Protein AF-A0A090AL06-F1 (afdb_monomer)

Radius of gyration: 33.46 Å; Cα contacts (8 Å, |Δi|>4): 127; chains: 1; bounding box: 52×58×116 Å

Secondary structure (DSSP, 8-state):
---------EEEHHHHHH-HHHHHHTSTTSEEEEEETTEEEEEEE-HHHHHHHHHHHHHHHHHHTTTTTTTSSS---------------SEEE--TT----TTHHHHHHHTT---SSPPPHHHHHHHHHHHHHT--EEEHHHHHHHHHHHHHHHHHHHHHHHHHHHTS---------PPTT----

Mean predicted aligned error: 18.33 Å

InterPro domains:
  IPR040480 DnaT, DNA-binding domain [PF17948] (92-155)

Structure (mmCIF, N/CA/C/O backbone):
data_AF-A0A090AL06-F1
#
_entry.id   AF-A0A090AL06-F1
#
loop_
_atom_site.group_PDB
_atom_site.id
_atom_site.type_symbol
_atom_site.label_atom_id
_atom_site.label_alt_id
_atom_site.label_comp_id
_atom_site.label_asym_id
_atom_site.label_entity_id
_atom_site.label_seq_id
_atom_site.pdbx_PDB_ins_code
_atom_site.Cartn_x
_atom_site.Cartn_y
_atom_site.Cartn_z
_atom_site.occupancy
_atom_site.B_iso_or_equiv
_atom_site.auth_seq_id
_atom_site.auth_comp_id
_atom_site.auth_asym_id
_atom_site.auth_atom_id
_atom_site.pdbx_PDB_model_num
ATOM 1 N N . MET A 1 1 ? 2.530 -2.493 -15.992 1.00 48.62 1 MET A N 1
ATOM 2 C CA . MET A 1 1 ? 2.507 -3.339 -17.199 1.00 48.62 1 MET A CA 1
ATOM 3 C C . MET A 1 1 ? 3.750 -3.000 -17.990 1.00 48.62 1 MET A C 1
ATOM 5 O O . MET A 1 1 ? 4.009 -1.818 -18.156 1.00 48.62 1 MET A O 1
ATOM 9 N N . SER A 1 2 ? 4.541 -3.995 -18.384 1.00 51.84 2 SER A N 1
ATOM 10 C CA . SER A 1 2 ? 5.700 -3.790 -19.254 1.00 51.84 2 SER A CA 1
ATOM 11 C C . SER A 1 2 ? 5.233 -3.567 -20.694 1.00 51.84 2 SER A C 1
ATOM 13 O O . SER A 1 2 ? 4.365 -4.290 -21.188 1.00 51.84 2 SER A O 1
ATOM 15 N N . LEU A 1 3 ? 5.786 -2.554 -21.363 1.00 57.75 3 LEU A N 1
ATOM 16 C CA . LEU A 1 3 ? 5.557 -2.313 -22.787 1.00 57.75 3 LEU A CA 1
ATOM 17 C C . LEU A 1 3 ? 6.308 -3.384 -23.586 1.00 57.75 3 LEU A C 1
ATOM 19 O O . LEU A 1 3 ? 7.533 -3.462 -23.535 1.00 57.75 3 LEU A O 1
ATOM 23 N N . LYS A 1 4 ? 5.576 -4.231 -24.316 1.00 67.38 4 LYS A N 1
ATOM 24 C CA . LYS A 1 4 ? 6.182 -5.176 -25.261 1.00 67.38 4 LYS A CA 1
ATOM 25 C C . LYS A 1 4 ? 6.460 -4.444 -26.569 1.00 67.38 4 LYS A C 1
ATOM 27 O O . LYS A 1 4 ? 5.531 -3.994 -27.235 1.00 67.38 4 LYS A O 1
ATOM 32 N N . ILE A 1 5 ? 7.733 -4.321 -26.930 1.00 64.31 5 ILE A N 1
ATOM 33 C CA . ILE A 1 5 ? 8.153 -3.707 -28.191 1.00 64.31 5 ILE A CA 1
ATOM 34 C C . ILE A 1 5 ? 8.109 -4.795 -29.268 1.00 64.31 5 ILE A C 1
ATOM 36 O O . ILE A 1 5 ? 8.912 -5.723 -29.252 1.00 64.31 5 ILE A O 1
ATOM 40 N N . LEU A 1 6 ? 7.144 -4.699 -30.183 1.00 67.44 6 LEU A N 1
ATOM 41 C CA . LEU A 1 6 ? 7.071 -5.561 -31.362 1.00 67.44 6 LEU A CA 1
ATOM 42 C C . LEU A 1 6 ? 7.872 -4.916 -32.495 1.00 67.44 6 LEU A C 1
ATOM 44 O O . LEU A 1 6 ? 7.678 -3.738 -32.802 1.00 67.44 6 LEU A O 1
ATOM 48 N N . THR A 1 7 ? 8.769 -5.685 -33.105 1.00 69.25 7 THR A N 1
ATOM 49 C CA . THR A 1 7 ? 9.606 -5.245 -34.228 1.00 69.25 7 THR A CA 1
ATOM 50 C C . THR A 1 7 ? 9.267 -6.092 -35.447 1.00 69.25 7 THR A C 1
ATOM 52 O O . THR A 1 7 ? 9.222 -7.315 -35.351 1.00 69.25 7 THR A O 1
ATOM 55 N N . SER A 1 8 ? 8.951 -5.449 -36.573 1.00 74.00 8 SER A N 1
ATOM 56 C CA . SER A 1 8 ? 8.659 -6.126 -37.849 1.00 74.00 8 SER A CA 1
ATOM 57 C C . SER A 1 8 ? 9.917 -6.347 -38.692 1.00 74.00 8 SER A C 1
ATOM 59 O O . SER A 1 8 ? 9.932 -7.182 -39.590 1.00 74.00 8 SER A O 1
ATOM 61 N N . THR A 1 9 ? 10.980 -5.606 -38.391 1.00 81.31 9 THR A N 1
ATOM 62 C CA . THR A 1 9 ? 12.242 -5.551 -39.127 1.00 81.31 9 THR A CA 1
ATOM 63 C C . THR A 1 9 ? 13.287 -6.455 -38.483 1.00 81.31 9 THR A C 1
ATOM 65 O O . THR A 1 9 ? 13.732 -6.243 -37.352 1.00 81.31 9 THR A O 1
ATOM 68 N N . ILE A 1 10 ? 13.671 -7.482 -39.235 1.00 86.00 10 ILE A N 1
ATOM 69 C CA . ILE A 1 10 ? 14.522 -8.596 -38.814 1.00 86.00 10 ILE A CA 1
ATOM 70 C C . ILE A 1 10 ? 15.766 -8.593 -39.698 1.00 86.00 10 ILE A C 1
ATOM 72 O O . ILE A 1 10 ? 15.659 -8.548 -40.925 1.00 86.00 10 ILE A O 1
ATOM 76 N N . ILE A 1 11 ? 16.948 -8.683 -39.092 1.00 86.81 11 ILE A N 1
ATOM 77 C CA . ILE A 1 11 ? 18.206 -8.796 -39.827 1.00 86.81 11 ILE A CA 1
ATOM 78 C C . ILE A 1 11 ? 19.1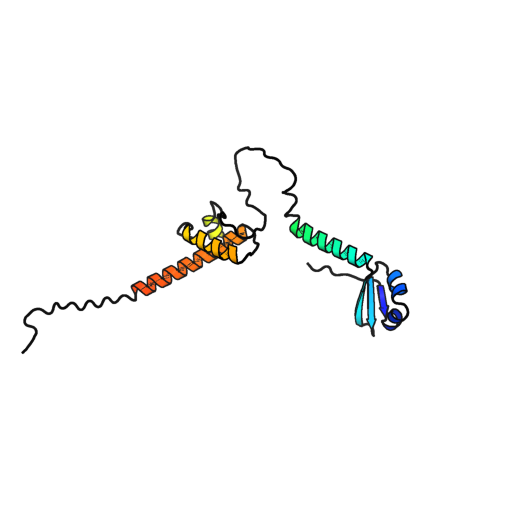55 -9.813 -39.206 1.00 86.81 11 ILE A C 1
ATOM 80 O O . ILE A 1 11 ? 19.174 -10.022 -37.998 1.00 86.81 11 ILE A O 1
ATOM 84 N N . GLY A 1 12 ? 19.986 -10.436 -40.040 1.00 88.69 12 GLY A N 1
ATOM 85 C CA . GLY A 1 12 ? 21.058 -11.308 -39.570 1.00 88.69 12 GLY A CA 1
ATOM 86 C C . GLY A 1 12 ? 22.255 -10.522 -39.021 1.00 88.69 12 GLY A C 1
ATOM 87 O O . GLY A 1 12 ? 22.662 -9.517 -39.609 1.00 88.69 12 GLY A O 1
ATOM 88 N N . ILE A 1 13 ? 22.894 -11.030 -37.967 1.00 89.56 13 ILE A N 1
ATOM 89 C CA . ILE A 1 13 ? 24.062 -10.430 -37.300 1.00 89.56 13 ILE A CA 1
ATOM 90 C C . ILE A 1 13 ? 25.203 -10.115 -38.276 1.00 89.56 13 ILE A C 1
ATOM 92 O O . ILE A 1 13 ? 25.779 -9.032 -38.242 1.00 89.56 13 ILE A O 1
ATOM 96 N N . LYS A 1 14 ? 25.472 -11.015 -39.232 1.00 87.88 14 LYS A N 1
ATOM 97 C CA . LYS A 1 14 ? 26.524 -10.829 -40.246 1.00 87.88 14 LYS A CA 1
ATOM 98 C C . LYS A 1 14 ? 26.238 -9.664 -41.193 1.00 87.88 14 LYS A C 1
ATOM 100 O O . LYS A 1 14 ? 27.171 -9.056 -41.708 1.00 87.88 14 LYS A O 1
ATOM 105 N N . LYS A 1 15 ? 24.960 -9.383 -41.458 1.00 85.88 15 LYS A N 1
ATOM 106 C CA . LYS A 1 15 ? 24.533 -8.269 -42.311 1.00 85.88 15 LYS A CA 1
ATOM 107 C C . LYS A 1 15 ? 24.554 -6.960 -41.519 1.00 85.88 15 LYS A C 1
ATOM 109 O O . LYS A 1 15 ? 25.059 -5.966 -42.024 1.00 85.88 15 LYS A O 1
ATOM 114 N N . PHE A 1 16 ? 24.131 -7.002 -40.255 1.00 88.06 16 PHE A N 1
ATOM 115 C CA . PHE A 1 16 ? 24.168 -5.855 -39.349 1.00 88.06 16 PHE A CA 1
ATOM 116 C C . PHE A 1 16 ? 25.590 -5.324 -39.108 1.00 88.06 16 PHE A C 1
ATOM 118 O O . PHE A 1 16 ? 25.816 -4.125 -39.225 1.00 88.06 16 PHE A O 1
ATOM 125 N N . ILE A 1 17 ? 26.567 -6.203 -38.851 1.00 88.00 17 ILE A N 1
ATOM 126 C CA . ILE A 1 17 ? 27.965 -5.803 -38.588 1.00 88.00 17 ILE A CA 1
ATOM 127 C C . ILE A 1 17 ? 28.583 -5.038 -39.767 1.00 88.00 17 ILE A C 1
ATOM 129 O O . ILE A 1 17 ? 29.426 -4.171 -39.556 1.00 88.00 17 ILE A O 1
ATOM 133 N N . LYS A 1 18 ? 28.170 -5.335 -41.005 1.00 90.62 18 LYS A N 1
ATOM 134 C CA . LYS A 1 18 ? 28.733 -4.685 -42.195 1.00 90.62 18 LYS A CA 1
ATOM 135 C C . LYS A 1 18 ? 28.377 -3.205 -42.266 1.00 90.62 18 LYS A C 1
ATOM 137 O O . LYS A 1 18 ? 29.255 -2.406 -42.550 1.00 90.62 18 LYS A O 1
ATOM 142 N N . ASN A 1 19 ? 27.112 -2.857 -42.024 1.00 88.81 19 ASN A N 1
ATOM 143 C CA . ASN A 1 19 ? 26.601 -1.492 -42.169 1.00 88.81 19 ASN A CA 1
ATOM 144 C C . ASN A 1 19 ? 25.529 -1.185 -41.102 1.00 88.81 19 ASN A C 1
ATOM 146 O O . ASN A 1 19 ? 24.351 -1.048 -41.437 1.00 88.81 19 ASN A O 1
ATOM 150 N N . PRO A 1 20 ? 25.902 -1.054 -39.818 1.00 85.12 20 PRO A N 1
ATOM 151 C CA . PRO A 1 20 ? 24.931 -0.977 -38.723 1.00 85.12 20 PRO A CA 1
ATOM 152 C C . PRO A 1 20 ? 24.055 0.280 -38.785 1.00 85.12 20 PRO A C 1
ATOM 154 O O . PRO A 1 20 ? 22.866 0.224 -38.489 1.00 85.12 20 PRO A O 1
ATOM 157 N N . ILE A 1 21 ? 24.629 1.408 -39.209 1.00 84.44 21 ILE A N 1
ATOM 158 C CA . ILE A 1 21 ? 23.937 2.703 -39.279 1.00 84.44 21 ILE A CA 1
ATOM 159 C C . ILE A 1 21 ? 22.892 2.695 -40.401 1.00 84.44 21 ILE A C 1
ATOM 161 O O . ILE A 1 21 ? 21.748 3.089 -40.189 1.00 84.44 21 ILE A O 1
ATOM 165 N N . ILE A 1 22 ? 23.264 2.195 -41.584 1.00 84.88 22 ILE A N 1
ATOM 166 C CA . ILE A 1 22 ? 22.388 2.172 -42.766 1.00 84.88 22 ILE A CA 1
ATOM 167 C C . ILE A 1 22 ? 21.173 1.277 -42.510 1.00 84.88 22 ILE A C 1
ATOM 169 O O . ILE A 1 22 ? 20.041 1.697 -42.733 1.00 84.88 22 ILE A O 1
ATOM 173 N N . GLU A 1 23 ? 21.401 0.072 -41.986 1.00 83.62 23 GLU A N 1
ATOM 174 C CA . GLU A 1 23 ? 20.328 -0.882 -41.679 1.00 83.62 23 GLU A CA 1
ATOM 175 C C . GLU A 1 23 ? 19.395 -0.356 -40.578 1.00 83.62 23 GLU A C 1
ATOM 177 O O . GLU A 1 23 ? 18.191 -0.608 -40.598 1.00 83.62 23 GLU A O 1
ATOM 182 N N . LEU A 1 24 ? 19.926 0.428 -39.635 1.00 83.44 24 LEU A N 1
ATOM 183 C CA . LEU A 1 24 ? 19.117 1.061 -38.600 1.00 83.44 24 LEU A CA 1
ATOM 184 C C . LEU A 1 24 ? 18.205 2.160 -39.173 1.00 83.44 24 LEU A C 1
ATOM 186 O O . LEU A 1 24 ? 17.028 2.215 -38.809 1.00 83.44 24 LEU A O 1
ATOM 190 N N . HIS A 1 25 ? 18.706 2.991 -40.094 1.00 80.94 25 HIS A N 1
ATOM 191 C CA . HIS A 1 25 ? 17.913 4.032 -40.765 1.00 80.94 25 HIS A CA 1
ATOM 192 C C . HIS A 1 25 ? 16.874 3.477 -41.748 1.00 80.94 25 HIS A C 1
ATOM 194 O O . HIS A 1 25 ? 15.845 4.111 -41.956 1.00 80.94 25 HIS A O 1
ATOM 200 N N . GLN A 1 26 ? 17.108 2.296 -42.325 1.00 81.00 26 GLN A N 1
ATOM 201 C CA . GLN A 1 26 ? 16.153 1.620 -43.213 1.00 81.00 26 GLN A CA 1
ATOM 202 C C . GLN A 1 26 ? 15.013 0.913 -42.464 1.00 81.00 26 GLN A C 1
ATOM 204 O O . GLN A 1 26 ? 14.092 0.395 -43.091 1.00 81.00 26 GLN A O 1
ATOM 209 N N . SER A 1 27 ? 15.063 0.859 -41.131 1.00 79.62 27 SER A N 1
ATOM 210 C CA . SER A 1 27 ? 14.045 0.171 -40.341 1.00 79.62 27 SER A CA 1
ATOM 211 C C . SER A 1 27 ? 12.756 0.992 -40.198 1.00 79.62 27 SER A C 1
ATOM 213 O O . SER A 1 27 ? 12.791 2.164 -39.829 1.00 79.62 27 SER A O 1
ATOM 215 N N . ASP A 1 28 ? 11.601 0.342 -40.390 1.00 68.06 28 ASP A N 1
ATOM 216 C CA . ASP A 1 28 ? 10.270 0.977 -40.464 1.00 68.06 28 ASP A CA 1
ATOM 217 C C . ASP A 1 2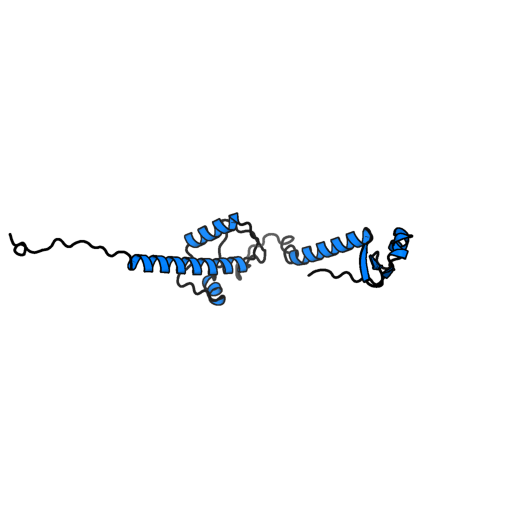8 ? 9.861 1.814 -39.240 1.00 68.06 28 ASP A C 1
ATOM 219 O O . ASP A 1 28 ? 8.904 2.585 -39.306 1.00 68.06 28 ASP A O 1
ATOM 223 N N . LYS A 1 29 ? 10.533 1.659 -38.092 1.00 72.94 29 LYS A N 1
ATOM 224 C CA . LYS A 1 29 ? 10.213 2.376 -36.841 1.00 72.94 29 LYS A CA 1
ATOM 225 C C . LYS A 1 29 ? 11.445 2.681 -35.987 1.00 72.94 29 LYS A C 1
ATOM 227 O O . LYS A 1 29 ? 11.328 2.772 -34.763 1.00 72.94 29 LYS A O 1
ATOM 232 N N . GLY A 1 30 ? 12.632 2.758 -36.594 1.00 79.56 30 GLY A N 1
ATOM 233 C CA . GLY A 1 30 ? 13.882 2.952 -35.850 1.00 79.56 30 GLY A CA 1
ATOM 234 C C . GLY A 1 30 ? 14.141 1.838 -34.832 1.00 79.56 30 GLY A C 1
ATOM 235 O O . GLY A 1 30 ? 14.665 2.087 -33.750 1.00 79.56 30 GLY A O 1
ATOM 236 N N . THR A 1 31 ? 13.671 0.622 -35.119 1.00 84.56 31 THR A N 1
ATOM 237 C CA . THR A 1 31 ? 13.899 -0.563 -34.289 1.00 84.56 31 THR A CA 1
ATOM 238 C C . THR A 1 31 ? 14.241 -1.735 -35.185 1.00 84.56 31 THR A C 1
ATOM 240 O O . THR A 1 31 ? 13.621 -1.909 -36.230 1.00 84.56 31 THR A O 1
ATOM 243 N N . LEU A 1 32 ? 15.201 -2.555 -34.783 1.00 87.38 32 LEU A N 1
ATOM 244 C CA . LEU A 1 32 ? 15.697 -3.647 -35.600 1.00 87.38 32 LEU A CA 1
ATOM 245 C C . LEU A 1 32 ? 16.086 -4.829 -34.710 1.00 87.38 32 LEU A C 1
ATOM 247 O O . LEU A 1 32 ? 16.847 -4.682 -33.753 1.00 87.38 32 LEU A O 1
ATOM 251 N N . ALA A 1 33 ? 15.522 -5.998 -35.004 1.00 87.56 33 ALA A N 1
ATOM 252 C CA . ALA A 1 33 ? 15.878 -7.243 -34.341 1.00 87.56 33 ALA A CA 1
ATOM 253 C C . ALA A 1 33 ? 17.068 -7.872 -35.066 1.00 87.56 33 ALA A C 1
ATOM 255 O O . ALA A 1 33 ? 16.993 -8.146 -36.265 1.00 87.56 33 ALA A O 1
ATOM 256 N N . VAL A 1 34 ? 18.160 -8.106 -34.342 1.00 88.75 34 VAL A N 1
ATOM 257 C CA . VAL A 1 34 ? 19.355 -8.768 -34.868 1.00 88.75 34 VAL A CA 1
ATOM 258 C C . VAL A 1 34 ? 19.337 -10.230 -34.448 1.00 88.75 34 VAL A C 1
ATOM 260 O O . VAL A 1 34 ? 19.304 -10.543 -33.256 1.00 88.75 34 VAL A O 1
ATOM 263 N N . LEU A 1 35 ? 19.375 -11.124 -35.431 1.00 89.69 35 LEU A N 1
ATOM 264 C CA . LEU A 1 35 ? 19.340 -12.565 -35.234 1.00 89.69 35 LEU A CA 1
ATOM 265 C C . LEU A 1 35 ? 20.669 -13.196 -35.635 1.00 89.69 35 LEU A C 1
ATOM 267 O O . LEU A 1 35 ? 21.261 -12.836 -36.651 1.00 89.69 35 LEU A O 1
ATOM 271 N N . ASP A 1 36 ? 21.097 -14.205 -34.891 1.00 90.75 36 ASP A N 1
ATOM 272 C CA . ASP A 1 36 ? 22.137 -15.133 -35.319 1.00 90.75 36 ASP A CA 1
ATOM 273 C C . ASP A 1 36 ? 21.536 -16.530 -35.416 1.00 90.75 36 ASP A C 1
ATOM 275 O O . ASP A 1 36 ? 20.853 -16.980 -34.502 1.00 90.75 36 ASP A O 1
ATOM 279 N N . LYS A 1 37 ? 21.729 -17.206 -36.552 1.00 87.19 37 LYS A N 1
ATOM 280 C CA . LYS A 1 37 ? 21.153 -18.540 -36.817 1.00 87.19 37 LYS A CA 1
ATOM 281 C C . LYS A 1 37 ? 19.647 -18.640 -36.501 1.00 87.19 37 LYS A C 1
ATOM 283 O O . LYS A 1 37 ? 19.193 -19.627 -35.935 1.00 87.19 37 LYS A O 1
ATOM 288 N N . ASN A 1 38 ? 18.879 -17.614 -36.879 1.00 81.69 38 ASN A N 1
ATOM 289 C CA . ASN A 1 38 ? 17.434 -17.511 -36.626 1.00 81.69 38 ASN A CA 1
ATOM 290 C C . ASN A 1 38 ? 17.034 -17.408 -35.135 1.00 81.69 38 ASN A C 1
ATOM 292 O O . ASN A 1 38 ? 15.871 -17.597 -34.789 1.00 81.69 38 ASN A O 1
ATOM 296 N N . ILE A 1 39 ? 17.985 -17.077 -34.257 1.00 85.25 39 ILE A N 1
ATOM 297 C CA . ILE A 1 39 ? 17.773 -16.825 -32.828 1.00 85.25 39 ILE A CA 1
ATOM 298 C C . ILE A 1 39 ? 17.964 -15.322 -32.577 1.00 85.25 39 ILE A C 1
ATOM 300 O O . ILE A 1 39 ? 18.982 -14.776 -33.008 1.00 85.25 39 ILE A O 1
ATOM 304 N N . PRO A 1 40 ? 17.030 -14.624 -31.905 1.00 86.31 40 PRO A N 1
ATOM 305 C CA . PRO A 1 40 ? 17.189 -13.206 -31.590 1.00 86.31 40 PRO A CA 1
ATOM 306 C C . PRO A 1 40 ? 18.312 -13.003 -30.567 1.00 86.31 40 PRO A C 1
ATOM 308 O O . PRO A 1 40 ? 18.266 -13.552 -29.469 1.00 86.31 40 PRO A O 1
ATOM 311 N N . VAL A 1 41 ? 19.313 -12.201 -30.932 1.00 88.50 41 VAL A N 1
ATOM 312 C CA . VAL A 1 41 ? 20.485 -11.901 -30.095 1.00 88.50 41 VAL A CA 1
ATOM 313 C C . VAL A 1 41 ? 20.324 -10.553 -29.403 1.00 88.50 41 VAL A C 1
ATOM 315 O O . VAL A 1 41 ? 20.596 -10.430 -28.213 1.00 88.50 41 VAL A O 1
ATOM 318 N N . MET A 1 42 ? 19.873 -9.531 -30.134 1.00 87.69 42 MET A N 1
ATOM 319 C CA . MET A 1 42 ? 19.692 -8.187 -29.586 1.00 87.69 42 MET A CA 1
ATOM 320 C C . MET A 1 42 ? 18.660 -7.373 -30.365 1.00 87.69 42 MET A C 1
ATOM 322 O O . MET A 1 42 ? 18.355 -7.664 -31.523 1.00 87.69 42 MET A O 1
ATOM 326 N N . TYR A 1 43 ? 18.171 -6.311 -29.729 1.00 88.50 43 TYR A N 1
ATOM 327 C CA . TYR A 1 43 ? 17.324 -5.298 -30.349 1.00 88.50 43 TYR A CA 1
ATOM 328 C C . TYR A 1 43 ? 18.085 -3.980 -30.408 1.00 88.50 43 TYR A C 1
ATOM 330 O O . TYR A 1 43 ? 18.626 -3.520 -29.404 1.00 88.50 43 TYR A O 1
ATOM 338 N N . VAL A 1 44 ? 18.122 -3.382 -31.590 1.00 88.75 44 VAL A N 1
ATOM 339 C CA . VAL A 1 44 ? 18.777 -2.102 -31.851 1.00 88.75 44 VAL A CA 1
ATOM 340 C C . VAL A 1 44 ? 17.696 -1.049 -32.037 1.00 88.75 44 VAL A C 1
ATOM 342 O O . VAL A 1 44 ? 16.673 -1.308 -32.670 1.00 88.75 44 VAL A O 1
ATOM 345 N N . LEU A 1 45 ? 17.910 0.128 -31.457 1.00 90.06 45 LEU A N 1
ATOM 346 C CA . LEU A 1 45 ? 16.966 1.241 -31.436 1.00 90.06 45 LEU A CA 1
ATOM 347 C C . LEU A 1 45 ? 17.674 2.522 -31.878 1.00 90.06 45 LEU A C 1
ATOM 349 O O . LEU A 1 45 ? 18.845 2.724 -31.558 1.00 90.06 45 LEU A O 1
ATOM 353 N N . THR A 1 46 ? 16.963 3.404 -32.577 1.00 89.62 46 THR A N 1
ATOM 354 C CA . THR A 1 46 ? 17.424 4.776 -32.818 1.00 89.62 46 THR A CA 1
ATOM 355 C C . THR A 1 46 ? 17.208 5.652 -31.586 1.00 89.62 46 THR A C 1
ATOM 357 O O . THR A 1 46 ? 16.346 5.377 -30.746 1.00 89.62 46 THR A O 1
ATOM 360 N N . GLN A 1 47 ? 17.957 6.755 -31.505 1.00 88.81 47 GLN A N 1
ATOM 361 C CA . GLN A 1 47 ? 17.818 7.737 -30.427 1.00 88.81 47 GLN A CA 1
ATOM 362 C C . GLN A 1 47 ? 16.396 8.319 -30.353 1.00 88.81 47 GLN A C 1
ATOM 364 O O . GLN A 1 47 ? 15.822 8.410 -29.271 1.00 88.81 47 GLN A O 1
ATOM 369 N N . GLU A 1 48 ? 15.808 8.661 -31.502 1.00 88.50 48 GLU A N 1
ATOM 370 C CA . GLU A 1 48 ? 14.438 9.188 -31.599 1.00 88.50 48 GLU A CA 1
ATOM 371 C C . GLU A 1 48 ? 13.389 8.171 -31.142 1.00 88.50 48 GLU A C 1
ATOM 373 O O . GLU A 1 48 ? 12.390 8.506 -30.502 1.00 88.50 48 GLU A O 1
ATOM 378 N N . ARG A 1 49 ? 13.613 6.890 -31.446 1.00 86.94 49 ARG A N 1
ATOM 379 C CA . ARG A 1 49 ? 12.698 5.833 -31.031 1.00 86.94 49 ARG A CA 1
ATOM 380 C C . ARG A 1 49 ? 12.767 5.603 -29.529 1.00 86.94 49 ARG A C 1
ATOM 382 O O . ARG A 1 49 ? 11.731 5.405 -28.896 1.00 86.94 49 ARG A O 1
ATOM 389 N N . LEU A 1 50 ? 13.971 5.641 -28.965 1.00 88.88 50 LEU A N 1
ATOM 390 C CA . LEU A 1 50 ? 14.190 5.523 -27.531 1.00 88.88 50 LEU A CA 1
ATOM 391 C C . LEU A 1 50 ? 13.533 6.685 -26.780 1.00 88.88 50 LEU A C 1
ATOM 393 O O . LEU A 1 50 ? 12.777 6.432 -25.845 1.00 88.88 50 LEU A O 1
ATOM 397 N N . SER A 1 51 ? 13.738 7.936 -27.207 1.00 88.69 51 SER A N 1
ATOM 398 C CA . SER A 1 51 ? 13.115 9.095 -26.553 1.00 88.69 51 SER A CA 1
ATOM 399 C C . SER A 1 51 ? 11.589 8.996 -26.559 1.00 88.69 51 SER A C 1
ATOM 401 O O . SER A 1 51 ? 10.964 9.153 -25.511 1.00 88.69 51 SER A O 1
ATOM 403 N N . TYR A 1 52 ? 10.994 8.621 -27.691 1.00 88.75 52 TYR A N 1
ATOM 404 C CA . TYR A 1 52 ? 9.556 8.388 -27.806 1.00 88.75 52 TYR A CA 1
ATOM 405 C C . TYR A 1 52 ? 9.044 7.290 -26.857 1.00 88.75 52 TYR A C 1
ATOM 407 O O . TYR A 1 52 ? 8.001 7.449 -26.221 1.00 88.75 52 TYR A O 1
ATOM 415 N N . LEU A 1 53 ? 9.773 6.176 -26.724 1.00 87.00 53 LEU A N 1
ATOM 416 C CA . LEU A 1 53 ? 9.412 5.103 -25.792 1.00 87.00 53 LEU A CA 1
ATOM 417 C C . LEU A 1 53 ? 9.483 5.569 -24.334 1.00 87.00 53 LEU A C 1
ATOM 419 O O . LEU A 1 53 ? 8.562 5.276 -23.570 1.00 87.00 53 LEU A O 1
ATOM 423 N N . LEU A 1 54 ? 10.511 6.340 -23.963 1.00 88.31 54 LEU A N 1
ATOM 424 C CA . LEU A 1 54 ? 10.598 6.942 -22.631 1.00 88.31 54 LEU A CA 1
ATOM 425 C C . LEU A 1 54 ? 9.470 7.944 -22.384 1.00 88.31 54 LEU A C 1
ATOM 427 O O . LEU A 1 54 ? 8.959 8.018 -21.273 1.00 88.31 54 LEU A O 1
ATOM 431 N N . GLU A 1 55 ? 9.064 8.728 -23.380 1.00 88.44 55 GLU A N 1
ATOM 432 C CA . GLU A 1 55 ? 7.926 9.637 -23.242 1.00 88.44 55 GLU A CA 1
ATOM 433 C C . GLU A 1 55 ? 6.616 8.889 -23.018 1.00 88.44 55 GLU A C 1
ATOM 435 O O . GLU A 1 55 ? 5.816 9.314 -22.188 1.00 88.44 55 GLU A O 1
ATOM 440 N N . ILE A 1 56 ? 6.389 7.777 -23.720 1.00 85.25 56 ILE A N 1
ATOM 441 C CA . ILE A 1 56 ? 5.221 6.924 -23.477 1.00 85.25 56 ILE A CA 1
ATOM 442 C C . ILE A 1 56 ? 5.287 6.321 -22.083 1.00 85.25 56 ILE A C 1
ATOM 444 O O . ILE A 1 56 ? 4.286 6.342 -21.377 1.00 85.25 56 ILE A O 1
ATOM 448 N N . GLU A 1 57 ? 6.437 5.796 -21.666 1.00 83.25 57 GLU A N 1
ATOM 449 C CA . GLU A 1 57 ? 6.596 5.236 -20.327 1.00 83.25 57 GLU A CA 1
ATOM 450 C C . GLU A 1 57 ? 6.333 6.298 -19.260 1.00 83.25 57 GLU A C 1
ATOM 452 O O . GLU A 1 57 ? 5.549 6.065 -18.342 1.00 83.25 57 GLU A O 1
ATOM 457 N N . LYS A 1 58 ? 6.900 7.498 -19.427 1.00 82.44 58 LYS A N 1
ATOM 458 C CA . LYS A 1 58 ? 6.609 8.653 -18.579 1.00 82.44 58 LYS A CA 1
ATOM 459 C C . LYS A 1 58 ? 5.129 8.989 -18.607 1.00 82.44 58 LYS A C 1
ATOM 461 O O . LYS A 1 58 ? 4.574 9.184 -17.543 1.00 82.44 58 LYS A O 1
ATOM 466 N N . LYS A 1 59 ? 4.466 9.019 -19.765 1.00 79.88 59 LYS A N 1
ATOM 467 C CA . LYS A 1 59 ? 3.019 9.270 -19.869 1.00 79.88 59 LYS A CA 1
ATOM 468 C C . LYS A 1 59 ? 2.191 8.178 -19.208 1.00 79.88 59 LYS A C 1
ATOM 470 O O . LYS A 1 59 ? 1.224 8.519 -18.561 1.00 79.88 59 LYS A O 1
ATOM 475 N N . MET A 1 60 ? 2.564 6.904 -19.294 1.00 75.25 60 MET A N 1
ATOM 476 C CA . MET A 1 60 ? 1.865 5.804 -18.619 1.00 75.25 60 MET A CA 1
ATOM 477 C C . MET A 1 60 ? 2.095 5.816 -17.107 1.00 75.25 60 MET A C 1
ATOM 479 O O . MET A 1 60 ? 1.170 5.579 -16.331 1.00 75.25 60 MET A O 1
ATOM 483 N N . PHE A 1 61 ? 3.327 6.085 -16.677 1.00 69.88 61 PHE A N 1
ATOM 484 C CA . PHE A 1 61 ? 3.669 6.282 -15.274 1.00 69.88 61 PHE A CA 1
ATOM 485 C C . PHE A 1 61 ? 2.922 7.489 -14.721 1.00 69.88 61 PHE A C 1
ATOM 487 O O . PHE A 1 61 ? 2.285 7.386 -13.677 1.00 69.88 61 PHE A O 1
ATOM 494 N N . LEU A 1 62 ? 2.941 8.597 -15.463 1.00 65.62 62 LEU A N 1
ATOM 495 C CA . LEU A 1 62 ? 2.165 9.781 -15.169 1.00 65.62 62 LEU A CA 1
ATOM 496 C C . LEU A 1 62 ? 0.695 9.436 -15.170 1.00 65.62 62 LEU A C 1
ATOM 498 O O . LEU A 1 62 ? 0.153 9.610 -14.127 1.00 65.62 62 LEU A O 1
ATOM 502 N N . GLU A 1 63 ? 0.033 8.876 -16.174 1.00 62.03 63 GLU A N 1
ATOM 503 C CA . GLU A 1 63 ? -1.403 8.536 -16.140 1.00 62.03 63 GLU A CA 1
ATOM 504 C C . GLU A 1 63 ? -1.794 7.644 -14.959 1.00 62.03 63 GLU A C 1
ATOM 506 O O . GLU A 1 63 ? -2.775 7.931 -14.266 1.00 62.03 63 GLU A O 1
ATOM 511 N N . LYS A 1 64 ? -0.978 6.632 -14.645 1.00 58.50 64 LYS A N 1
ATOM 512 C CA . LYS A 1 64 ? -1.111 5.832 -13.418 1.00 58.50 64 LYS A CA 1
ATOM 513 C C . LYS A 1 64 ? -1.034 6.697 -12.149 1.00 58.50 64 LYS A C 1
ATOM 515 O O . LYS A 1 64 ? -1.675 6.377 -11.150 1.00 58.50 64 LYS A O 1
ATOM 520 N N . ASN A 1 65 ? -0.296 7.797 -12.218 1.00 50.50 65 ASN A N 1
ATOM 521 C CA . ASN A 1 65 ? -0.145 8.848 -11.216 1.00 50.50 65 ASN A CA 1
ATOM 522 C C . ASN A 1 65 ? -0.908 10.166 -11.547 1.00 50.50 65 ASN A C 1
ATOM 524 O O . ASN A 1 65 ? -0.732 11.133 -10.836 1.00 50.50 65 ASN A O 1
ATOM 528 N N . TYR A 1 66 ? -1.733 10.282 -12.595 1.00 41.00 66 TYR A N 1
ATOM 529 C CA . TYR A 1 66 ? -2.319 11.543 -13.118 1.00 41.00 66 TYR A CA 1
ATOM 530 C C . TYR A 1 66 ? -3.846 11.439 -13.115 1.00 41.00 66 TYR A C 1
ATOM 532 O O . TYR A 1 66 ? -4.541 12.451 -13.119 1.00 41.00 66 TYR A O 1
ATOM 540 N N . PHE A 1 67 ? -4.367 10.229 -12.876 1.00 44.03 67 PHE A N 1
ATOM 541 C CA . PHE A 1 67 ? -5.486 10.062 -11.945 1.00 44.03 67 PHE A CA 1
ATOM 542 C C . PHE A 1 67 ? -5.203 10.631 -10.532 1.00 44.03 67 PHE A C 1
ATOM 544 O O . PHE A 1 67 ? -6.142 10.741 -9.749 1.00 44.03 67 PHE A O 1
ATOM 551 N N . LEU A 1 68 ? -3.954 11.003 -10.203 1.00 46.34 68 LEU A N 1
ATOM 552 C CA . LEU A 1 68 ? -3.551 11.616 -8.927 1.00 46.34 68 LEU A CA 1
ATOM 553 C C . LEU A 1 68 ? -3.359 13.149 -8.986 1.00 46.34 68 LEU A C 1
ATOM 555 O O . LEU A 1 68 ? -3.238 13.741 -7.926 1.00 46.34 68 LEU A O 1
ATOM 559 N N . ASP A 1 69 ? -3.316 13.797 -10.162 1.00 40.88 69 ASP A N 1
ATOM 560 C CA . ASP A 1 69 ? -2.789 15.183 -10.259 1.00 40.88 69 ASP A CA 1
ATOM 561 C C . ASP A 1 69 ? -3.734 16.207 -10.932 1.00 40.88 69 ASP A C 1
ATOM 563 O O . ASP A 1 69 ? -3.608 17.420 -10.760 1.00 40.88 69 ASP A O 1
ATOM 567 N N . LYS A 1 70 ? -4.795 15.772 -11.629 1.00 40.62 70 LYS A N 1
ATOM 568 C CA . LYS A 1 70 ? -5.798 16.717 -12.175 1.00 40.62 70 LYS A CA 1
ATOM 569 C C . LYS A 1 70 ? -6.745 17.328 -11.127 1.00 40.62 70 LYS A C 1
ATOM 571 O O . LYS A 1 70 ? -7.575 18.159 -11.488 1.00 40.62 70 LYS A O 1
ATOM 576 N N . SER A 1 71 ? -6.620 16.973 -9.846 1.00 47.34 71 SER A N 1
ATOM 577 C CA . SER A 1 71 ? -7.346 17.610 -8.734 1.00 47.34 71 SER A CA 1
ATOM 578 C C . SER A 1 71 ? -6.571 18.725 -8.029 1.00 47.34 71 SER A C 1
ATOM 580 O O . SER A 1 71 ? -7.069 19.233 -7.030 1.00 47.34 71 SER A O 1
ATOM 582 N N . GLN A 1 72 ? -5.400 19.149 -8.521 1.00 46.03 72 GLN A N 1
ATOM 583 C CA . GLN A 1 72 ? -4.654 20.255 -7.894 1.00 46.03 72 GLN A CA 1
ATOM 584 C C . GLN A 1 72 ? -4.611 21.557 -8.704 1.00 46.03 72 GLN A C 1
ATOM 586 O O . GLN A 1 72 ? -4.112 22.567 -8.215 1.00 46.03 72 GLN A O 1
ATOM 591 N N . SER A 1 73 ? -5.233 21.625 -9.884 1.00 39.12 73 SER A N 1
ATOM 592 C CA . SER A 1 73 ? -5.376 22.893 -10.609 1.00 39.12 73 SER A CA 1
ATOM 593 C C . SER A 1 73 ? -6.828 23.145 -10.991 1.00 39.12 73 SER A C 1
ATOM 595 O O . SER A 1 73 ? -7.386 22.469 -11.851 1.00 39.12 73 SER A O 1
ATOM 597 N N . LYS A 1 74 ? -7.407 24.176 -10.362 1.00 40.75 74 LYS A N 1
ATOM 598 C CA . LYS A 1 74 ? -8.784 24.697 -10.488 1.00 40.75 74 LYS A CA 1
ATOM 599 C C . LYS A 1 74 ?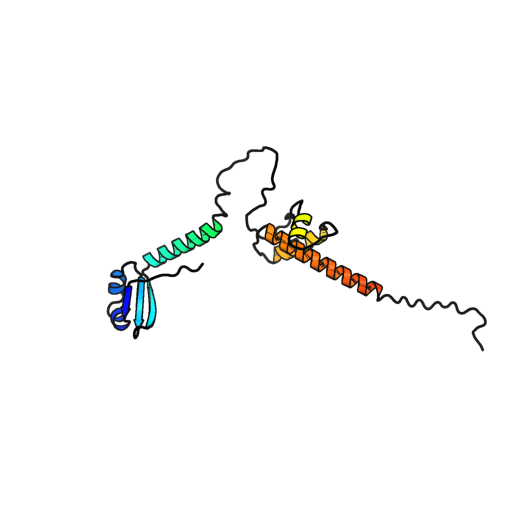 -9.811 24.057 -9.547 1.00 40.75 74 LYS A C 1
ATOM 601 O O . LYS A 1 74 ? -10.684 23.309 -9.976 1.00 40.75 74 LYS A O 1
ATOM 606 N N . LYS A 1 75 ? -9.826 24.523 -8.296 1.00 39.31 75 LYS A N 1
ATOM 607 C CA . LYS A 1 75 ? -10.986 25.256 -7.753 1.00 39.31 75 LYS A CA 1
ATOM 608 C C . LYS A 1 75 ? -10.621 25.927 -6.433 1.00 39.31 75 LYS A C 1
ATOM 610 O O . LYS A 1 75 ? -10.478 25.298 -5.394 1.00 39.31 75 LYS A O 1
ATOM 615 N N . SER A 1 76 ? -10.481 27.243 -6.546 1.00 34.28 76 SER A N 1
ATOM 616 C CA . SER A 1 76 ? -10.529 28.199 -5.453 1.00 34.28 76 SER A CA 1
ATOM 617 C C . SER A 1 76 ? -11.714 27.922 -4.522 1.00 34.28 76 SER A C 1
ATOM 619 O O . SER A 1 76 ? -12.797 27.542 -4.975 1.00 34.28 76 SER A O 1
ATOM 621 N N . PHE A 1 77 ? -11.469 28.133 -3.233 1.00 42.34 77 PHE A N 1
ATOM 622 C CA . PHE A 1 77 ? -12.421 28.240 -2.136 1.00 42.34 77 PHE A CA 1
ATOM 623 C C . PHE A 1 77 ? -13.850 28.608 -2.570 1.00 42.34 77 PHE A C 1
ATOM 625 O O . PHE A 1 77 ? -14.141 29.750 -2.925 1.00 42.34 77 PHE A O 1
ATOM 632 N N . ARG A 1 78 ? -14.781 27.665 -2.411 1.00 35.16 78 ARG A N 1
ATOM 633 C CA . ARG A 1 78 ? -16.170 27.987 -2.077 1.00 35.16 78 ARG A CA 1
ATOM 634 C C . ARG A 1 78 ? -16.590 27.135 -0.890 1.00 35.16 78 ARG A C 1
ATOM 636 O O . ARG A 1 78 ? -16.798 25.935 -1.017 1.00 35.16 78 ARG A O 1
ATOM 643 N N . LYS A 1 79 ? -16.694 27.792 0.267 1.00 45.34 79 LYS A N 1
ATOM 644 C CA . LYS A 1 79 ? -17.476 27.323 1.412 1.00 45.34 79 LYS A CA 1
ATOM 645 C C . LYS A 1 79 ? -18.910 27.072 0.936 1.00 45.34 79 LYS A C 1
ATOM 647 O O . LYS A 1 79 ? -19.580 28.024 0.543 1.00 45.34 79 LYS A O 1
ATOM 652 N N . ASN A 1 80 ? -19.379 25.832 1.017 1.00 30.03 80 ASN A N 1
ATOM 653 C CA . ASN A 1 80 ? -20.716 25.567 1.533 1.00 30.03 80 ASN A CA 1
ATOM 654 C C . ASN A 1 80 ? -20.819 24.151 2.109 1.00 30.03 80 ASN A C 1
ATOM 656 O O . ASN A 1 80 ? -20.086 23.248 1.716 1.00 30.03 80 ASN A O 1
ATOM 660 N N . LEU A 1 81 ? -21.672 24.058 3.117 1.00 47.19 81 LEU A N 1
ATOM 661 C CA . LEU A 1 81 ? -21.858 22.988 4.080 1.00 47.19 81 LEU A CA 1
ATOM 662 C C . LEU A 1 81 ? -22.630 21.813 3.451 1.00 47.19 81 LEU A C 1
ATOM 664 O O . LEU A 1 81 ? -23.486 22.038 2.598 1.00 47.19 81 LEU A O 1
ATOM 668 N N . ASN A 1 82 ? -22.375 20.617 3.985 1.00 34.72 82 ASN A N 1
ATOM 669 C CA . ASN A 1 82 ? -23.152 19.372 3.880 1.00 34.72 82 ASN A CA 1
ATOM 670 C C . ASN A 1 82 ? -22.686 18.315 2.859 1.00 34.72 82 ASN A C 1
ATOM 672 O O . ASN A 1 82 ? -22.732 18.487 1.645 1.00 34.72 82 ASN A O 1
ATOM 676 N N . ASP A 1 83 ? -22.351 17.176 3.468 1.00 39.84 83 ASP A N 1
ATOM 677 C CA . ASP A 1 83 ? -22.505 15.802 3.007 1.00 39.84 83 ASP A CA 1
ATOM 678 C C . ASP A 1 83 ? -21.439 15.161 2.104 1.00 39.84 83 ASP A C 1
ATOM 680 O O . ASP A 1 83 ? -21.158 15.557 0.978 1.00 39.84 83 ASP A O 1
ATOM 684 N N . TYR A 1 84 ? -20.931 14.052 2.656 1.00 37.62 84 TYR A N 1
ATOM 685 C CA . TYR A 1 84 ? -20.002 13.054 2.125 1.00 37.62 84 TYR A CA 1
ATOM 686 C C . TYR A 1 84 ? -18.511 13.405 2.169 1.00 37.62 84 TYR A C 1
ATOM 688 O O . TYR A 1 84 ? -17.936 13.966 1.245 1.00 37.62 84 TYR A O 1
ATOM 696 N N . GLN A 1 85 ? -17.883 12.957 3.266 1.00 44.25 85 GLN A N 1
ATOM 697 C CA . GLN A 1 85 ? -16.543 12.353 3.344 1.00 44.25 85 GLN A CA 1
ATOM 698 C C . GLN A 1 85 ? -15.790 12.286 1.996 1.00 44.25 85 GLN A C 1
ATOM 700 O O . GLN A 1 85 ? -15.746 11.243 1.338 1.00 44.25 85 GLN A O 1
ATOM 705 N N . ILE A 1 86 ? -15.133 13.377 1.594 1.00 43.28 86 ILE A N 1
ATOM 706 C CA . ILE A 1 86 ? -14.121 13.324 0.536 1.00 43.28 86 ILE A CA 1
ATOM 707 C C . ILE A 1 86 ? -12.848 12.816 1.205 1.00 43.28 86 ILE A C 1
ATOM 709 O O . ILE A 1 86 ? -11.992 13.576 1.649 1.00 43.28 86 ILE A O 1
ATOM 713 N N . LEU A 1 87 ? -12.774 11.494 1.341 1.00 52.34 87 LEU A N 1
ATOM 714 C CA . LEU A 1 87 ? -11.555 10.799 1.722 1.00 52.34 87 LEU A CA 1
ATOM 715 C C . LEU A 1 87 ? -10.441 11.215 0.750 1.00 52.34 87 LEU A C 1
ATOM 717 O O . LEU A 1 87 ? -10.688 11.178 -0.463 1.00 52.34 87 LEU A O 1
ATOM 721 N N . PRO A 1 88 ? -9.225 11.559 1.211 1.00 47.56 88 PRO A N 1
ATOM 722 C CA . PRO A 1 88 ? -8.115 11.793 0.302 1.00 47.56 88 PRO A CA 1
ATOM 723 C C . PRO A 1 88 ? -7.868 10.496 -0.476 1.00 47.56 88 PRO A C 1
ATOM 725 O O . PRO A 1 88 ? -7.367 9.508 0.062 1.00 47.56 88 PRO A O 1
ATOM 728 N N . LYS A 1 89 ? -8.275 10.466 -1.751 1.00 55.75 89 LYS A N 1
ATOM 729 C CA . LYS A 1 89 ? -7.961 9.375 -2.694 1.00 55.75 89 LYS A CA 1
ATOM 730 C C . LYS A 1 89 ? -6.482 9.387 -3.102 1.00 55.75 89 LYS A C 1
ATOM 732 O O . LYS A 1 89 ? -6.047 8.541 -3.880 1.00 55.75 89 LYS A O 1
ATOM 737 N N . GLU A 1 90 ? -5.712 10.321 -2.561 1.00 62.66 90 GLU A N 1
ATOM 738 C CA . GLU A 1 90 ? -4.277 10.460 -2.746 1.00 62.66 90 GLU A CA 1
ATOM 739 C C . GLU A 1 90 ? -3.524 9.435 -1.876 1.00 62.66 90 GLU A C 1
ATOM 741 O O . GLU A 1 90 ? -3.954 9.079 -0.774 1.00 62.66 90 GLU A O 1
ATOM 746 N N . LYS A 1 91 ? -2.413 8.898 -2.393 1.00 76.81 91 LYS A N 1
ATOM 747 C CA . LYS A 1 91 ? -1.466 8.134 -1.570 1.00 76.81 91 LYS A CA 1
ATOM 748 C C . LYS A 1 91 ? -0.587 9.125 -0.822 1.00 76.81 91 LYS A C 1
ATOM 750 O O . LYS A 1 91 ? -0.114 10.078 -1.430 1.00 76.81 91 LYS A O 1
ATOM 755 N N . PHE A 1 92 ? -0.327 8.878 0.453 1.00 83.12 92 PHE A N 1
ATOM 756 C CA . PHE A 1 92 ? 0.511 9.746 1.274 1.00 83.12 92 PHE A CA 1
ATOM 757 C C . PHE A 1 92 ? 1.408 8.928 2.203 1.00 83.12 92 PHE A C 1
ATOM 759 O O . PHE A 1 92 ? 1.060 7.808 2.602 1.00 83.12 92 PHE A O 1
ATOM 766 N N . ALA A 1 93 ? 2.564 9.505 2.529 1.00 87.56 93 ALA A N 1
ATOM 767 C CA . ALA A 1 93 ? 3.386 9.060 3.647 1.00 87.56 93 ALA A CA 1
ATOM 768 C C . ALA A 1 93 ? 2.707 9.440 4.967 1.00 87.56 93 ALA A C 1
ATOM 770 O O . ALA A 1 93 ? 2.021 10.463 5.038 1.00 87.56 93 ALA A O 1
ATOM 771 N N . MET A 1 94 ? 2.871 8.617 6.003 1.00 87.75 94 MET A N 1
ATOM 772 C CA . MET A 1 94 ? 2.244 8.865 7.301 1.00 87.75 94 MET A CA 1
ATOM 773 C C . MET A 1 94 ? 2.636 10.244 7.856 1.00 87.75 94 MET A C 1
ATOM 775 O O . MET A 1 94 ? 3.768 10.690 7.694 1.00 87.75 94 MET A O 1
ATOM 779 N N . TYR A 1 95 ? 1.702 10.924 8.527 1.00 89.69 95 TYR A N 1
ATOM 780 C CA . TYR A 1 95 ? 1.934 12.243 9.119 1.00 89.69 95 TYR A CA 1
ATOM 781 C C . TYR A 1 95 ? 1.291 12.363 10.506 1.00 89.69 95 TYR A C 1
ATOM 783 O O . TYR A 1 95 ? 0.285 11.722 10.800 1.00 89.69 95 TYR A O 1
ATOM 791 N N . LYS A 1 96 ? 1.841 13.239 11.360 1.00 89.50 96 LYS A N 1
ATOM 792 C CA . LYS A 1 96 ? 1.491 13.336 12.796 1.00 89.50 96 LYS A CA 1
ATOM 793 C C . LYS A 1 96 ? 0.013 13.607 13.100 1.00 89.50 96 LYS A C 1
ATOM 795 O O . LYS A 1 96 ? -0.478 13.233 14.154 1.00 89.50 96 LYS A O 1
ATOM 800 N N . LYS A 1 97 ? -0.690 14.296 12.200 1.00 88.88 97 LYS A N 1
ATOM 801 C CA . LYS A 1 97 ? -2.110 14.666 12.357 1.00 88.88 97 LYS A CA 1
ATOM 802 C C . LYS A 1 97 ? -3.059 13.712 11.626 1.00 88.88 97 LYS A C 1
ATOM 804 O O . LYS A 1 97 ? -4.215 14.065 11.403 1.00 88.88 97 LYS A O 1
ATOM 809 N N . TRP A 1 98 ? -2.575 12.555 11.179 1.00 90.94 98 TRP A N 1
ATOM 810 C CA . TRP A 1 98 ? -3.415 11.586 10.493 1.00 90.94 98 TRP A CA 1
ATOM 811 C C . TRP A 1 98 ? -4.456 11.003 11.455 1.00 90.94 98 TRP A C 1
ATOM 813 O O . TRP A 1 98 ? -4.170 10.746 12.622 1.00 90.94 98 TRP A O 1
ATOM 823 N N . GLN A 1 99 ? -5.679 10.827 10.960 1.00 90.38 99 GLN A N 1
ATOM 824 C CA . GLN A 1 99 ? -6.801 10.270 11.709 1.00 90.38 99 GLN A CA 1
ATOM 825 C C . GLN A 1 99 ? -7.542 9.263 10.822 1.00 90.38 99 GLN A C 1
ATOM 827 O O . GLN A 1 99 ? -7.672 9.507 9.616 1.00 90.38 99 GLN A O 1
ATOM 832 N N . PRO A 1 100 ? -8.022 8.138 11.380 1.00 92.31 100 PRO A N 1
ATOM 833 C CA . PRO A 1 100 ? -8.915 7.237 10.666 1.00 92.31 100 PRO A CA 1
ATOM 834 C C . PRO A 1 100 ? -10.305 7.875 10.493 1.00 92.31 100 PRO A C 1
ATOM 836 O O . PRO A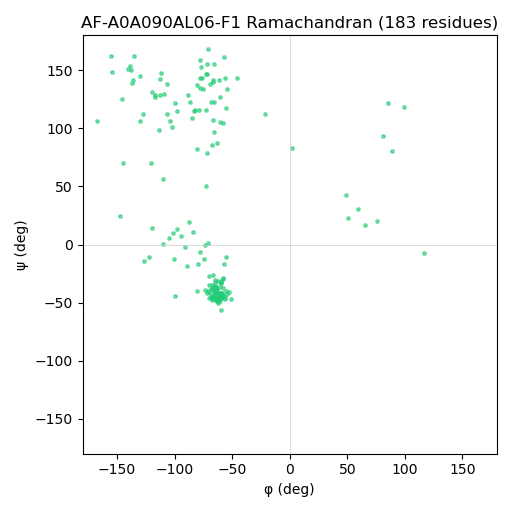 1 100 ? -10.628 8.884 11.119 1.00 92.31 100 PRO A O 1
ATOM 839 N N . ASP A 1 101 ? -11.149 7.277 9.652 1.00 89.56 101 ASP A N 1
ATOM 840 C CA . ASP A 1 101 ? -12.511 7.774 9.443 1.00 89.56 101 ASP A CA 1
ATOM 841 C C . ASP A 1 101 ? -13.368 7.652 10.706 1.00 89.56 101 ASP A C 1
ATOM 843 O O . ASP A 1 101 ? -13.189 6.751 11.523 1.00 89.56 101 ASP A O 1
ATOM 847 N N . ILE A 1 102 ? -14.392 8.499 10.807 1.00 89.00 102 ILE A N 1
ATOM 848 C CA . ILE A 1 102 ? -15.383 8.449 11.894 1.00 89.00 102 ILE A CA 1
ATOM 849 C C . ILE A 1 102 ? -16.072 7.070 11.938 1.00 89.00 102 ILE A C 1
ATOM 851 O O . ILE A 1 102 ? -16.281 6.501 13.005 1.00 89.00 102 ILE A O 1
ATOM 855 N N . ASP A 1 103 ? -16.341 6.479 10.769 1.00 90.75 103 ASP A N 1
ATOM 856 C CA . ASP A 1 103 ? -16.922 5.136 10.627 1.00 90.75 103 ASP A CA 1
ATOM 857 C C . ASP A 1 103 ? -15.873 4.005 10.622 1.00 90.75 103 ASP A C 1
ATOM 859 O O . ASP A 1 103 ? -16.145 2.896 10.151 1.00 90.75 103 ASP A O 1
ATOM 863 N N . PHE A 1 104 ? -14.657 4.252 11.117 1.00 92.94 104 PHE A N 1
ATOM 864 C CA . PHE A 1 104 ? -13.555 3.291 11.052 1.00 92.94 104 PHE A CA 1
ATOM 865 C C . PHE A 1 104 ? -13.898 1.929 11.664 1.00 92.94 104 PHE A C 1
ATOM 867 O O . PHE A 1 104 ? -13.562 0.908 11.074 1.00 92.94 104 PHE A O 1
ATOM 874 N N . GLN A 1 105 ? -14.618 1.881 12.789 1.00 91.81 105 GLN A N 1
ATOM 875 C CA . GLN A 1 105 ? -15.025 0.611 13.407 1.00 91.81 105 GLN A CA 1
ATOM 876 C C . GLN A 1 105 ? -15.907 -0.234 12.479 1.00 91.81 105 GLN A C 1
ATOM 878 O O . GLN A 1 105 ? -15.686 -1.436 12.336 1.00 91.81 105 GLN A O 1
ATOM 883 N N . LYS A 1 106 ? -16.868 0.401 11.793 1.00 91.69 106 LYS A N 1
ATOM 884 C CA . LYS A 1 106 ? -17.729 -0.276 10.813 1.00 91.69 106 LYS A CA 1
ATOM 885 C C . LYS A 1 106 ? -16.894 -0.801 9.646 1.00 91.69 106 LYS A C 1
ATOM 887 O O . LYS A 1 106 ? -17.050 -1.949 9.242 1.00 91.69 106 LYS A O 1
ATOM 892 N N . LYS A 1 107 ? -15.962 0.012 9.133 1.00 91.75 107 LYS A N 1
ATOM 893 C CA . LYS A 1 107 ? -15.050 -0.390 8.046 1.00 91.75 107 LYS A CA 1
ATOM 894 C C . LYS A 1 107 ? -14.125 -1.536 8.465 1.00 91.75 107 LYS A C 1
ATOM 896 O O . LYS A 1 107 ? -13.937 -2.475 7.697 1.00 91.75 107 LYS A O 1
ATOM 901 N N . ALA A 1 108 ? -13.605 -1.503 9.689 1.00 93.62 108 ALA A N 1
ATOM 902 C CA . ALA A 1 108 ? -12.793 -2.574 10.252 1.00 93.62 108 ALA A CA 1
ATOM 903 C C . ALA A 1 108 ? -13.579 -3.892 10.330 1.00 93.62 108 ALA A C 1
ATOM 905 O O . ALA A 1 108 ? -13.058 -4.929 9.913 1.00 93.62 108 ALA A O 1
ATOM 906 N N . ALA A 1 109 ? -14.846 -3.841 10.757 1.00 92.44 109 ALA A N 1
ATOM 907 C CA . ALA A 1 109 ? -15.720 -5.011 10.799 1.00 92.44 109 ALA A CA 1
ATOM 908 C C . ALA A 1 109 ? -15.933 -5.624 9.403 1.00 92.44 109 ALA A C 1
ATOM 910 O O . ALA A 1 109 ? -15.828 -6.840 9.252 1.00 92.44 109 ALA A O 1
ATOM 911 N N . VAL A 1 110 ? -16.118 -4.795 8.366 1.00 94.19 110 VAL A N 1
ATOM 912 C CA . VAL A 1 110 ? -16.204 -5.250 6.961 1.00 94.19 110 VAL A CA 1
ATOM 913 C C . VAL A 1 110 ? -14.925 -5.969 6.513 1.00 94.19 110 VAL A C 1
ATOM 915 O O . VAL A 1 110 ? -14.989 -6.923 5.742 1.00 94.19 110 VAL A O 1
ATOM 918 N N . TRP A 1 111 ? -13.756 -5.569 7.018 1.00 93.19 111 TRP A N 1
ATOM 919 C CA . TRP A 1 111 ? -12.481 -6.248 6.749 1.00 93.19 111 TRP A CA 1
ATOM 920 C C . TRP A 1 111 ? -12.205 -7.455 7.662 1.00 93.19 111 TRP A C 1
ATOM 922 O O . TRP A 1 111 ? -11.081 -7.960 7.678 1.00 93.19 111 TRP A O 1
ATOM 932 N N . GLY A 1 112 ? -13.192 -7.922 8.434 1.00 92.50 112 GLY A N 1
ATOM 933 C CA . GLY A 1 112 ? -13.054 -9.067 9.340 1.00 92.50 112 GLY A CA 1
ATOM 934 C C . GLY A 1 112 ? -12.285 -8.756 10.631 1.00 92.50 112 GLY A C 1
ATOM 935 O O . GLY A 1 112 ? -11.744 -9.661 11.277 1.00 92.50 112 GLY A O 1
ATOM 936 N N . VAL A 1 113 ? -12.194 -7.479 11.010 1.00 92.00 113 VAL A N 1
ATOM 937 C CA . VAL A 1 113 ? -11.599 -7.025 12.271 1.00 92.00 113 VAL A CA 1
ATOM 938 C C . VAL A 1 113 ? -12.687 -6.408 13.144 1.00 92.00 113 VAL A C 1
ATOM 940 O O . VAL A 1 113 ? -13.055 -5.249 12.982 1.00 92.00 113 VAL A O 1
ATOM 943 N N . ILE A 1 114 ? -13.192 -7.193 14.093 1.00 91.56 114 ILE A N 1
ATOM 944 C CA . ILE A 1 114 ? -14.186 -6.734 15.066 1.00 91.56 114 ILE A CA 1
ATOM 945 C C . ILE A 1 114 ? -13.444 -6.024 16.201 1.00 91.56 114 ILE A C 1
ATOM 947 O O . ILE A 1 114 ? -12.646 -6.638 16.909 1.00 91.56 114 ILE A O 1
ATOM 951 N N . LEU A 1 115 ? -13.676 -4.719 16.339 1.00 88.12 115 LEU A N 1
ATOM 952 C CA . LEU A 1 115 ? -13.129 -3.896 17.415 1.00 88.12 115 LEU A CA 1
ATOM 953 C C . LEU A 1 115 ? -14.241 -3.633 18.434 1.00 88.12 115 LEU A C 1
ATOM 955 O O . LEU A 1 115 ? -15.141 -2.849 18.163 1.00 88.12 115 LEU A O 1
ATOM 959 N N . GLU A 1 116 ? -14.178 -4.291 19.593 1.00 86.00 116 GLU A N 1
ATOM 960 C CA . GLU A 1 116 ? -15.162 -4.110 20.680 1.00 86.00 116 GLU A CA 1
ATOM 961 C C . GLU A 1 116 ? -15.078 -2.716 21.313 1.00 86.00 116 GLU A C 1
ATOM 963 O O . GLU A 1 116 ? -16.081 -2.125 21.698 1.00 86.00 116 GLU A O 1
ATOM 968 N N . GLN A 1 117 ? -13.860 -2.185 21.398 1.00 87.69 117 GLN A N 1
ATOM 969 C CA . GLN A 1 117 ? -13.569 -0.864 21.942 1.00 87.69 117 GLN A CA 1
ATOM 970 C C . GLN A 1 117 ? -13.083 0.070 20.830 1.00 87.69 117 GLN A C 1
ATOM 972 O O . GLN A 1 117 ? -12.383 -0.398 19.915 1.00 87.69 117 GLN A O 1
ATOM 977 N N . PRO A 1 118 ? -13.378 1.381 20.919 1.00 88.75 118 PRO A N 1
ATOM 978 C CA . PRO A 1 118 ? -12.828 2.371 20.002 1.00 88.75 118 PRO A CA 1
ATOM 979 C C . PRO A 1 118 ? -11.300 2.367 19.995 1.00 88.75 118 PRO A C 1
ATOM 981 O O . PRO A 1 118 ? -10.651 1.825 20.888 1.00 88.75 118 PRO A O 1
ATOM 984 N N . VAL A 1 119 ? -10.730 2.949 18.941 1.00 90.06 119 VAL A N 1
ATOM 985 C CA . VAL A 1 119 ? -9.280 3.130 18.825 1.00 90.06 119 VAL A CA 1
ATOM 986 C C . VAL A 1 119 ? -8.833 4.103 19.909 1.00 90.06 119 VAL A C 1
ATOM 988 O O . VAL A 1 119 ? -9.329 5.229 19.964 1.00 90.06 119 VAL A O 1
ATOM 991 N N . SER A 1 120 ? -7.909 3.674 20.765 1.00 92.06 120 SER A N 1
ATOM 992 C CA . SER A 1 120 ? -7.324 4.551 21.776 1.00 92.06 120 SER A CA 1
ATOM 993 C C . SER A 1 120 ? -6.373 5.557 21.126 1.00 92.06 120 SER A C 1
ATOM 995 O O . SER A 1 120 ? -5.676 5.245 20.156 1.00 92.06 120 SER A O 1
ATOM 997 N N . THR A 1 121 ? -6.295 6.765 21.683 1.00 91.19 121 THR A N 1
ATOM 998 C CA . THR A 1 121 ? -5.357 7.802 21.223 1.00 91.19 121 THR A CA 1
ATOM 999 C C . THR A 1 121 ? -3.905 7.337 21.321 1.00 91.19 121 THR A C 1
ATOM 1001 O O . THR A 1 121 ? -3.101 7.668 20.453 1.00 91.19 121 THR A O 1
ATOM 1004 N N . SER A 1 122 ? -3.582 6.514 22.326 1.00 91.56 122 SER A N 1
ATOM 1005 C CA . SER A 1 122 ? -2.254 5.917 22.488 1.00 91.56 122 SER A CA 1
ATOM 1006 C C . SER A 1 122 ? -1.947 4.884 21.400 1.00 91.56 122 SER A C 1
ATOM 1008 O O . SER A 1 122 ? -0.871 4.946 20.811 1.00 91.56 122 SER A O 1
ATOM 1010 N N . GLU A 1 123 ? -2.893 3.991 21.079 1.00 92.50 123 GLU A N 1
ATOM 1011 C CA . GLU A 1 123 ? -2.732 2.999 20.001 1.00 92.50 123 GLU A CA 1
ATOM 1012 C C . GLU A 1 123 ? -2.494 3.695 18.650 1.00 92.50 123 GLU A C 1
ATOM 1014 O O . GLU A 1 123 ? -1.636 3.282 17.866 1.00 92.50 123 GLU A O 1
ATOM 1019 N N . LEU A 1 124 ? -3.237 4.777 18.389 1.00 94.38 124 LEU A N 1
ATOM 1020 C CA . LEU A 1 124 ? -3.094 5.574 17.175 1.00 94.38 124 LEU A CA 1
ATOM 1021 C C . LEU A 1 124 ? -1.741 6.295 17.116 1.00 94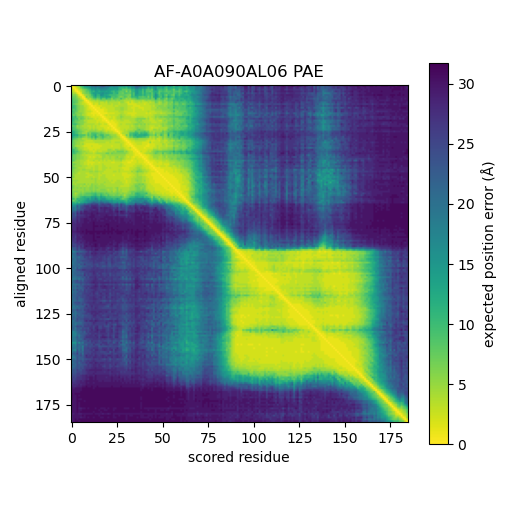.38 124 LEU A C 1
ATOM 1023 O O . LEU A 1 124 ? -1.094 6.264 16.072 1.00 94.38 124 LEU A O 1
ATOM 1027 N N . ALA A 1 125 ? -1.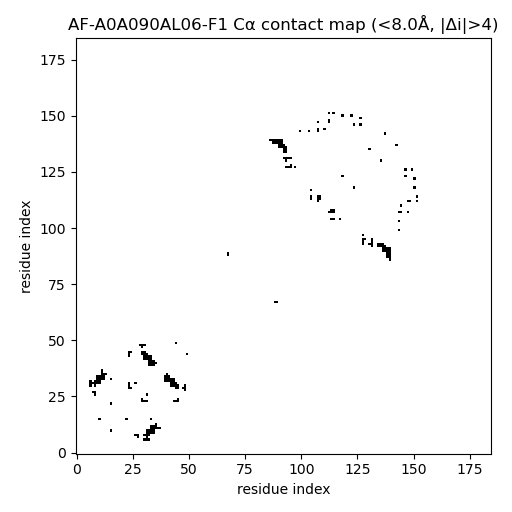301 6.918 18.212 1.00 93.69 125 ALA A N 1
ATOM 1028 C CA . ALA A 1 125 ? -0.016 7.614 18.266 1.00 93.69 125 ALA A CA 1
ATOM 1029 C C . ALA A 1 125 ? 1.155 6.659 17.994 1.00 93.69 125 ALA A C 1
ATOM 1031 O O . ALA A 1 125 ? 1.959 6.919 17.103 1.00 93.69 125 ALA A O 1
ATOM 1032 N N . SER A 1 126 ? 1.187 5.499 18.662 1.00 93.69 126 SER A N 1
ATOM 1033 C CA . SER A 1 126 ? 2.226 4.485 18.435 1.00 93.69 126 SER A CA 1
ATOM 1034 C C . SER A 1 126 ? 2.234 3.965 16.996 1.00 93.69 126 SER A C 1
ATOM 1036 O O . SER A 1 126 ? 3.297 3.718 16.430 1.00 93.69 126 SER A O 1
ATOM 1038 N N . PHE A 1 127 ? 1.057 3.820 16.378 1.00 94.88 127 PHE A N 1
ATOM 1039 C CA . PHE A 1 127 ? 0.955 3.459 14.966 1.00 94.88 127 PHE A CA 1
ATOM 1040 C C . PHE A 1 127 ? 1.549 4.541 14.057 1.00 94.88 127 PHE A C 1
ATOM 1042 O O . PHE A 1 127 ? 2.315 4.227 13.148 1.00 94.88 127 PHE A O 1
ATOM 1049 N N . ILE A 1 128 ? 1.197 5.806 14.292 1.00 94.19 128 ILE A N 1
ATOM 1050 C CA . ILE A 1 128 ? 1.664 6.940 13.491 1.00 94.19 128 ILE A CA 1
ATOM 1051 C C . ILE A 1 128 ? 3.183 7.086 13.592 1.00 94.19 128 ILE A C 1
ATOM 1053 O O . ILE A 1 128 ? 3.837 7.176 12.557 1.00 94.19 128 ILE A O 1
ATOM 1057 N N . ASP A 1 129 ? 3.747 7.055 14.799 1.00 93.88 129 ASP A N 1
ATOM 1058 C CA . ASP A 1 129 ? 5.183 7.259 15.018 1.00 93.88 129 ASP A CA 1
ATOM 1059 C C . ASP A 1 129 ? 6.029 6.206 14.296 1.00 93.88 129 ASP A C 1
ATOM 1061 O O . ASP A 1 129 ? 6.999 6.548 13.622 1.00 93.88 129 ASP A O 1
ATOM 1065 N N . TYR A 1 130 ? 5.616 4.937 14.349 1.00 93.38 130 TYR A N 1
ATOM 1066 C CA . TYR A 1 130 ? 6.292 3.859 13.628 1.00 93.38 130 TYR A CA 1
ATOM 1067 C C . TYR A 1 130 ? 6.266 4.077 12.107 1.00 93.38 130 TYR A C 1
ATOM 1069 O O . TYR A 1 130 ? 7.288 3.971 11.433 1.00 93.38 130 TYR A O 1
ATOM 1077 N N . TRP A 1 131 ? 5.101 4.419 11.549 1.00 92.88 131 TRP A N 1
ATOM 1078 C CA . TRP A 1 131 ? 4.942 4.554 10.099 1.00 92.88 131 TRP A CA 1
ATOM 1079 C C . TRP A 1 131 ? 5.453 5.877 9.525 1.00 92.88 131 TRP A C 1
ATOM 1081 O O . TRP A 1 131 ? 5.650 5.954 8.313 1.00 92.88 131 TRP A O 1
ATOM 1091 N N . ILE A 1 132 ? 5.677 6.900 10.355 1.00 89.44 132 ILE A N 1
ATOM 1092 C CA . ILE A 1 132 ? 6.405 8.110 9.952 1.00 89.44 132 ILE A CA 1
ATOM 1093 C C . ILE A 1 132 ? 7.861 7.760 9.634 1.00 89.44 132 ILE A C 1
ATOM 1095 O O . ILE A 1 132 ? 8.380 8.238 8.633 1.00 89.44 132 ILE A O 1
ATOM 1099 N N . VAL A 1 133 ? 8.497 6.912 10.450 1.00 89.31 133 VAL A N 1
ATOM 1100 C CA . VAL A 1 133 ? 9.906 6.518 10.266 1.00 89.31 133 VAL A CA 1
ATOM 1101 C C . VAL A 1 133 ? 10.094 5.616 9.045 1.00 89.31 133 VAL A C 1
ATOM 1103 O O . VAL A 1 133 ? 11.099 5.718 8.355 1.00 89.31 133 VAL A O 1
ATOM 1106 N N . GLU A 1 134 ? 9.120 4.756 8.752 1.00 83.50 134 GLU A N 1
ATOM 1107 C CA . GLU A 1 134 ? 9.201 3.799 7.639 1.00 83.50 134 GLU A CA 1
ATOM 1108 C C . GLU A 1 134 ? 9.007 4.449 6.248 1.00 83.50 134 GLU A C 1
ATOM 1110 O O . GLU A 1 134 ? 9.202 3.795 5.226 1.00 83.50 134 GLU A O 1
ATOM 1115 N N . GLU A 1 135 ? 8.553 5.708 6.186 1.00 80.94 135 GLU A N 1
ATOM 1116 C CA . GLU A 1 135 ? 8.363 6.507 4.956 1.00 80.94 135 GLU A CA 1
ATOM 1117 C C . GLU A 1 135 ? 7.558 5.819 3.825 1.00 80.94 135 GLU A C 1
ATOM 1119 O O . GLU A 1 135 ? 7.612 6.187 2.649 1.00 80.94 135 GLU A O 1
ATOM 1124 N N . CYS A 1 136 ? 6.734 4.826 4.168 1.00 82.31 136 CYS A N 1
ATOM 1125 C CA . CYS A 1 136 ? 5.886 4.122 3.211 1.00 82.31 136 CYS A CA 1
ATOM 1126 C C . CYS A 1 136 ? 4.761 5.023 2.682 1.00 82.31 136 CYS A C 1
ATOM 1128 O O . CYS A 1 136 ? 4.077 5.691 3.450 1.00 82.31 136 CYS A O 1
ATOM 1130 N N . ILE A 1 137 ? 4.480 4.957 1.378 1.00 85.00 137 ILE A N 1
ATOM 1131 C CA . ILE A 1 137 ? 3.423 5.751 0.731 1.00 85.00 137 ILE A CA 1
ATOM 1132 C C . ILE A 1 137 ? 2.231 4.849 0.386 1.00 85.00 137 ILE A C 1
ATOM 1134 O O . ILE A 1 137 ? 2.320 3.983 -0.489 1.00 85.00 137 ILE A O 1
ATOM 1138 N N . LEU A 1 138 ? 1.095 5.051 1.060 1.00 84.62 138 LEU A N 1
ATOM 1139 C CA . LEU A 1 138 ? -0.112 4.224 0.912 1.00 84.62 138 LEU A CA 1
ATOM 1140 C C . LEU A 1 138 ? -1.382 5.076 0.802 1.00 84.62 138 LEU A C 1
ATOM 1142 O O . LEU A 1 138 ? -1.401 6.252 1.154 1.00 84.62 138 LEU A O 1
ATOM 1146 N N . HIS A 1 139 ? -2.464 4.472 0.307 1.00 86.06 139 HIS A N 1
ATOM 1147 C CA . HIS A 1 139 ? -3.787 5.098 0.308 1.00 86.06 139 HIS A CA 1
ATOM 1148 C C . HIS A 1 139 ? -4.384 5.151 1.715 1.00 86.06 139 HIS A C 1
ATOM 1150 O O . HIS A 1 139 ? -4.136 4.268 2.537 1.00 86.06 139 HIS A O 1
ATOM 1156 N N . HIS A 1 140 ? -5.298 6.096 1.943 1.00 88.12 140 HIS A N 1
ATOM 1157 C CA . HIS A 1 140 ? -6.017 6.209 3.212 1.00 88.12 140 HIS A CA 1
ATOM 1158 C C . HIS A 1 140 ? -6.668 4.887 3.665 1.00 88.12 140 HIS A C 1
ATOM 1160 O O . HIS A 1 140 ? -6.495 4.458 4.803 1.00 88.12 140 HIS A O 1
ATOM 1166 N N . VAL A 1 141 ? -7.365 4.189 2.761 1.00 90.81 141 VAL A N 1
ATOM 1167 C CA . VAL A 1 141 ? -8.013 2.899 3.070 1.00 90.81 141 VAL A CA 1
ATOM 1168 C C . VAL A 1 141 ? -6.987 1.823 3.438 1.00 90.81 141 VAL A C 1
ATOM 1170 O O . VAL A 1 141 ? -7.221 1.023 4.340 1.00 90.81 141 VAL A O 1
ATOM 1173 N N . GLN A 1 142 ? -5.827 1.811 2.779 1.00 92.12 142 GLN A N 1
ATOM 1174 C CA . GLN A 1 142 ? -4.751 0.868 3.090 1.00 92.12 142 GLN A CA 1
ATOM 1175 C C . GLN A 1 142 ? -4.144 1.160 4.465 1.00 92.12 142 GLN A C 1
ATOM 1177 O O . GLN A 1 142 ? -3.858 0.226 5.215 1.00 92.12 142 GLN A O 1
ATOM 1182 N N . TRP A 1 143 ? -4.006 2.439 4.822 1.00 93.38 143 TRP A N 1
ATOM 1183 C CA . TRP A 1 143 ? -3.588 2.852 6.157 1.00 93.38 143 TRP A CA 1
ATOM 1184 C C . TRP A 1 143 ? -4.572 2.403 7.231 1.00 93.38 143 TRP A C 1
ATOM 1186 O O . TRP A 1 143 ? -4.161 1.773 8.203 1.00 93.38 143 TRP A O 1
ATOM 1196 N N . GLN A 1 144 ? -5.871 2.616 7.019 1.00 93.62 144 GLN A N 1
ATOM 1197 C CA . GLN A 1 144 ? -6.910 2.122 7.922 1.00 93.62 144 GLN A CA 1
ATOM 1198 C C . GLN A 1 144 ? -6.882 0.597 8.061 1.00 93.62 144 GLN A C 1
ATOM 1200 O O . GLN A 1 144 ? -6.956 0.073 9.169 1.00 93.62 144 GLN A O 1
ATOM 1205 N N . GLN A 1 145 ? -6.722 -0.137 6.960 1.00 94.38 145 GLN A N 1
ATOM 1206 C CA . GLN A 1 145 ? -6.605 -1.595 6.991 1.00 94.38 145 GLN A CA 1
ATOM 1207 C C . GLN A 1 145 ? -5.366 -2.071 7.760 1.00 94.38 145 GLN A C 1
ATOM 1209 O O . GLN A 1 145 ? -5.428 -3.081 8.465 1.00 94.38 145 GLN A O 1
ATOM 1214 N N . LYS A 1 146 ? -4.229 -1.377 7.625 1.00 94.75 146 LYS A N 1
ATOM 1215 C CA . LYS A 1 146 ? -3.025 -1.651 8.422 1.00 94.75 146 LYS A CA 1
ATOM 1216 C C . LYS A 1 146 ? -3.266 -1.364 9.900 1.00 94.75 146 LYS A C 1
ATOM 1218 O O . LYS A 1 146 ? -2.918 -2.203 10.728 1.00 94.75 146 LYS A O 1
ATOM 1223 N N . LEU A 1 147 ? -3.897 -0.238 10.220 1.00 95.00 147 LEU A N 1
ATOM 1224 C CA . LEU A 1 147 ? -4.235 0.138 11.589 1.00 95.00 147 LEU A CA 1
ATOM 1225 C C . LEU A 1 147 ? -5.178 -0.885 12.234 1.00 95.00 147 LEU A C 1
ATOM 1227 O O . LEU A 1 147 ? -4.898 -1.353 13.332 1.00 95.00 147 LEU A O 1
ATOM 1231 N N . ALA A 1 148 ? -6.225 -1.324 11.529 1.00 94.88 148 ALA A N 1
ATOM 1232 C CA . ALA A 1 148 ? -7.152 -2.347 12.015 1.00 94.88 148 ALA A CA 1
ATOM 1233 C C . ALA A 1 148 ? -6.424 -3.649 12.388 1.00 94.88 148 ALA A C 1
ATOM 1235 O O . ALA A 1 148 ? -6.625 -4.196 13.473 1.00 94.88 148 ALA A O 1
ATOM 1236 N N . ARG A 1 149 ? -5.530 -4.132 11.514 1.00 94.19 149 ARG A N 1
ATOM 1237 C CA . ARG A 1 149 ? -4.730 -5.337 11.786 1.00 94.19 149 ARG A CA 1
ATOM 1238 C C . ARG A 1 149 ? -3.762 -5.136 12.952 1.00 94.19 149 ARG A C 1
ATOM 1240 O O . ARG A 1 149 ? -3.641 -6.043 13.769 1.00 94.19 149 ARG A O 1
ATOM 1247 N N . ASN A 1 150 ? -3.116 -3.974 13.048 1.00 94.44 150 ASN A N 1
ATOM 1248 C CA . ASN A 1 150 ? -2.187 -3.662 14.135 1.00 94.44 150 ASN A CA 1
ATOM 1249 C C . ASN A 1 150 ? -2.905 -3.677 15.496 1.00 94.44 150 ASN A C 1
ATOM 1251 O O . ASN A 1 150 ? -2.515 -4.423 16.388 1.00 94.44 150 ASN A O 1
ATOM 1255 N N . ILE A 1 151 ? -4.038 -2.982 15.615 1.00 93.56 151 ILE A N 1
ATOM 1256 C CA . ILE A 1 151 ? -4.831 -2.955 16.853 1.00 93.56 151 ILE A CA 1
ATOM 1257 C C . ILE A 1 151 ? -5.298 -4.357 17.251 1.00 93.56 151 ILE A C 1
ATOM 1259 O O . ILE A 1 151 ? -5.188 -4.739 18.415 1.00 93.56 151 ILE A O 1
ATOM 1263 N N . LYS A 1 152 ? -5.772 -5.162 16.289 1.00 92.25 152 LYS A N 1
ATOM 1264 C CA . LYS A 1 152 ? -6.150 -6.558 16.551 1.00 92.25 152 LYS A CA 1
ATOM 1265 C C . LYS A 1 152 ? -4.987 -7.348 17.154 1.00 92.25 152 LYS A C 1
ATOM 1267 O O . LYS A 1 152 ? -5.194 -8.095 18.105 1.00 92.25 152 LYS A O 1
ATOM 1272 N N . LEU A 1 153 ? -3.782 -7.200 16.605 1.00 90.94 153 LEU A N 1
ATOM 1273 C CA . LEU A 1 153 ? -2.595 -7.892 17.103 1.00 90.94 153 LEU A CA 1
ATOM 1274 C C . LEU A 1 153 ? -2.198 -7.409 18.501 1.00 90.94 153 LEU A C 1
ATOM 1276 O O . LEU A 1 153 ? -1.998 -8.249 19.375 1.00 90.94 153 LEU A O 1
ATOM 1280 N N . ASN A 1 154 ? -2.165 -6.097 18.739 1.00 91.00 154 ASN A N 1
ATOM 1281 C CA . ASN A 1 154 ? -1.789 -5.535 20.039 1.00 91.00 154 ASN A CA 1
ATOM 1282 C C . ASN A 1 154 ? -2.749 -5.986 21.142 1.00 91.00 154 ASN A C 1
ATOM 1284 O O . ASN A 1 154 ? -2.310 -6.534 22.147 1.00 91.00 154 ASN A O 1
ATOM 1288 N N . ARG A 1 155 ? -4.064 -5.919 20.902 1.00 90.38 155 ARG A N 1
ATOM 1289 C CA . ARG A 1 155 ? -5.068 -6.385 21.873 1.00 90.38 155 ARG A CA 1
ATOM 1290 C C . ARG A 1 155 ? -4.979 -7.887 22.142 1.00 90.38 155 ARG A C 1
ATOM 1292 O O . ARG A 1 155 ? -5.193 -8.332 23.267 1.00 90.38 155 ARG A O 1
ATOM 1299 N N . LEU A 1 156 ? -4.649 -8.695 21.131 1.00 87.44 156 LEU A N 1
ATOM 1300 C CA . LEU A 1 156 ? -4.399 -10.126 21.329 1.00 87.44 156 LEU A CA 1
ATOM 1301 C C . LEU A 1 156 ? -3.148 -10.380 22.179 1.00 87.44 156 LEU A C 1
ATOM 1303 O O . LEU A 1 156 ? -3.141 -11.324 22.971 1.00 87.44 156 LEU A O 1
ATOM 1307 N N . ILE A 1 157 ? -2.098 -9.575 22.013 1.00 87.12 157 ILE A N 1
ATOM 1308 C CA . ILE A 1 157 ? -0.868 -9.658 22.807 1.00 87.12 157 ILE A CA 1
ATOM 1309 C C . ILE A 1 157 ? -1.151 -9.248 24.255 1.00 87.12 157 ILE A C 1
ATOM 1311 O O . ILE A 1 157 ? -0.831 -10.017 25.163 1.00 87.12 157 ILE A O 1
ATOM 1315 N N . ASP A 1 158 ? -1.834 -8.127 24.475 1.00 82.88 158 ASP A N 1
ATOM 1316 C CA . ASP A 1 158 ? -2.189 -7.639 25.809 1.00 82.88 158 ASP A CA 1
ATOM 1317 C C . ASP A 1 158 ? -3.042 -8.659 26.566 1.00 82.88 158 ASP A C 1
ATOM 1319 O O . ASP A 1 158 ? -2.717 -9.031 27.693 1.00 82.88 158 ASP A O 1
ATOM 1323 N N . ASN A 1 159 ? -4.055 -9.231 25.908 1.00 80.06 159 ASN A N 1
ATOM 1324 C CA . ASN A 1 159 ? -4.888 -10.289 26.481 1.00 80.06 159 ASN A CA 1
ATOM 1325 C C . ASN A 1 159 ? -4.107 -11.570 26.815 1.00 80.06 159 ASN A C 1
ATOM 1327 O O . ASN A 1 159 ? -4.464 -12.295 27.744 1.00 80.06 159 ASN A O 1
ATOM 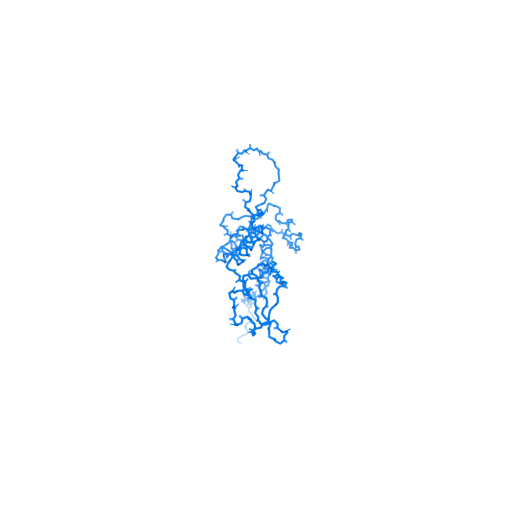1331 N N . LYS A 1 160 ? -3.046 -11.895 26.067 1.00 76.75 160 LYS A N 1
ATOM 1332 C CA . LYS A 1 160 ? -2.164 -13.026 26.399 1.00 76.75 160 LYS A CA 1
ATOM 1333 C C . LYS A 1 160 ? -1.274 -12.706 27.600 1.00 76.75 160 LYS A C 1
ATOM 1335 O O . LYS A 1 160 ? -1.051 -13.587 28.431 1.00 76.75 160 LYS A O 1
ATOM 1340 N N . ILE A 1 161 ? -0.772 -11.477 27.703 1.00 71.50 161 ILE A N 1
ATOM 1341 C CA . ILE A 1 161 ? 0.069 -11.028 28.819 1.00 71.50 161 ILE A CA 1
ATOM 1342 C C . ILE A 1 161 ? -0.744 -10.974 30.116 1.00 71.50 161 ILE A C 1
ATOM 1344 O O . ILE A 1 161 ? -0.277 -11.477 31.136 1.00 71.50 161 ILE A O 1
ATOM 1348 N N . THR A 1 162 ? -1.965 -10.435 30.094 1.00 64.31 162 THR A N 1
ATOM 1349 C CA . THR A 1 162 ? -2.841 -10.388 31.277 1.00 64.31 162 THR A CA 1
ATOM 1350 C C . THR A 1 162 ? -3.212 -11.789 31.752 1.00 64.31 162 THR A C 1
ATOM 1352 O O . THR A 1 162 ? -3.052 -12.089 32.933 1.00 64.31 162 THR A O 1
ATOM 1355 N N . LYS A 1 163 ? -3.585 -12.700 30.841 1.00 60.94 163 LYS A N 1
ATOM 1356 C CA . LYS A 1 163 ? -3.857 -14.108 31.183 1.00 60.94 163 LYS A CA 1
ATOM 1357 C C . LYS A 1 163 ? -2.648 -14.809 31.811 1.00 60.94 163 LYS A C 1
ATOM 1359 O O . LYS A 1 163 ? -2.821 -15.501 32.807 1.00 60.94 163 LYS A O 1
ATOM 1364 N N . LYS A 1 164 ? -1.429 -14.589 31.297 1.00 57.81 164 LYS A N 1
ATOM 1365 C CA . LYS A 1 164 ? -0.197 -15.136 31.902 1.00 57.81 164 LYS A CA 1
ATOM 1366 C C . LYS A 1 164 ? 0.109 -14.550 33.284 1.00 57.81 164 LYS A C 1
ATOM 1368 O O . LYS A 1 164 ? 0.595 -15.277 34.145 1.00 57.81 164 LYS A O 1
ATOM 1373 N N . LYS A 1 165 ? -0.175 -13.263 33.513 1.00 52.25 165 LYS A N 1
ATOM 1374 C CA . LYS A 1 165 ? 0.011 -12.618 34.826 1.00 52.25 165 LYS A CA 1
ATOM 1375 C C . LYS A 1 165 ? -0.965 -13.157 35.875 1.00 52.25 165 LYS A C 1
ATOM 1377 O O . LYS A 1 165 ? -0.547 -13.396 37.001 1.00 52.25 165 LYS A O 1
ATOM 1382 N N . HIS A 1 166 ? -2.216 -13.437 35.503 1.00 52.75 166 HIS A N 1
ATOM 1383 C CA . HIS A 1 166 ? -3.184 -14.059 36.417 1.00 52.75 166 HIS A CA 1
ATOM 1384 C C . HIS A 1 166 ? -2.823 -15.500 36.804 1.00 52.75 166 HIS A C 1
ATOM 1386 O O . HIS A 1 166 ? -3.176 -15.938 37.890 1.00 52.75 166 HIS A O 1
ATOM 1392 N N . THR A 1 167 ? -2.073 -16.221 35.967 1.00 52.78 167 THR A N 1
ATOM 1393 C CA . THR A 1 167 ? -1.561 -17.564 36.293 1.00 52.78 167 THR A CA 1
ATOM 1394 C C . THR A 1 167 ? -0.176 -17.556 36.953 1.00 52.78 167 THR A C 1
ATOM 1396 O O . THR A 1 167 ? 0.352 -18.618 37.260 1.00 52.78 167 THR A O 1
ATOM 1399 N N . GLY A 1 168 ? 0.443 -16.382 37.125 1.00 48.00 168 GLY A N 1
ATOM 1400 C CA . GLY A 1 168 ? 1.836 -16.223 37.565 1.00 48.00 168 GLY A CA 1
ATOM 1401 C C . GLY A 1 168 ? 2.014 -15.447 38.871 1.00 48.00 168 GLY A C 1
ATOM 1402 O O . GLY A 1 168 ? 3.128 -15.036 39.174 1.00 48.00 168 GLY A O 1
ATOM 1403 N N . SER A 1 169 ? 0.945 -15.233 39.637 1.00 46.69 169 SER A N 1
ATOM 1404 C CA . SER A 1 169 ? 1.016 -14.699 41.000 1.00 46.69 169 SER A CA 1
ATOM 1405 C C . SER A 1 169 ? 0.400 -15.719 41.953 1.00 46.69 169 SER A C 1
ATOM 1407 O O . SER A 1 169 ? -0.669 -15.519 42.519 1.00 46.69 169 SER A O 1
ATOM 1409 N N . A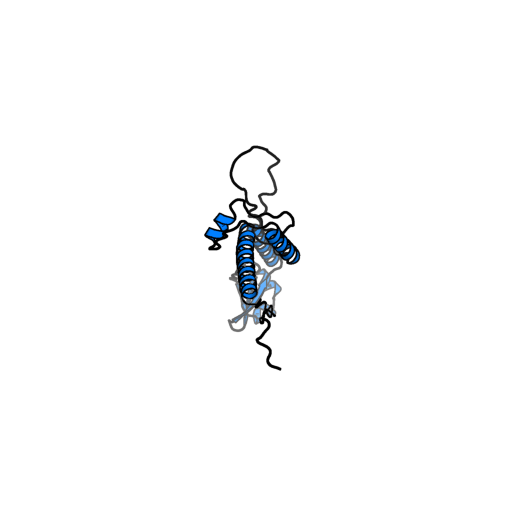SN A 1 170 ? 1.104 -16.840 42.136 1.00 48.81 170 ASN A N 1
ATOM 1410 C CA . ASN A 1 170 ? 1.037 -17.540 43.412 1.00 48.81 170 ASN A CA 1
ATOM 1411 C C . ASN A 1 170 ? 1.711 -16.624 44.435 1.00 48.81 170 ASN A C 1
ATOM 1413 O O . ASN A 1 170 ? 2.910 -16.724 44.688 1.00 48.81 170 ASN A O 1
ATOM 1417 N N . ASN A 1 171 ? 0.937 -15.697 44.995 1.00 51.00 171 ASN A N 1
ATOM 1418 C CA . ASN A 1 171 ? 1.256 -15.111 46.284 1.00 51.00 171 ASN A CA 1
ATOM 1419 C C . ASN A 1 171 ? 1.206 -16.245 47.316 1.00 51.00 171 ASN A C 1
ATOM 1421 O O . ASN A 1 171 ? 0.173 -16.481 47.937 1.00 51.00 171 ASN A O 1
ATOM 1425 N N . HIS A 1 172 ? 2.320 -16.951 47.510 1.00 50.22 172 HIS A N 1
ATOM 1426 C CA . HIS A 1 172 ? 2.573 -17.611 48.783 1.00 50.22 172 HIS A CA 1
ATOM 1427 C C . HIS A 1 172 ? 2.903 -16.515 49.801 1.00 50.22 172 HIS A C 1
ATOM 1429 O O . HIS A 1 172 ? 4.058 -16.267 50.130 1.00 50.22 172 HIS A O 1
ATOM 1435 N N . HIS A 1 173 ? 1.875 -15.835 50.308 1.00 49.31 173 HIS A N 1
ATOM 1436 C CA . HIS A 1 173 ? 1.939 -15.459 51.710 1.00 49.31 173 HIS A CA 1
ATOM 1437 C C . HIS A 1 173 ? 1.885 -16.781 52.472 1.00 49.31 173 HIS A C 1
ATOM 1439 O O . HIS A 1 173 ? 0.853 -17.453 52.486 1.00 49.31 173 HIS A O 1
ATOM 1445 N N . TYR A 1 174 ? 3.017 -17.194 53.038 1.00 50.25 174 TYR A N 1
ATOM 1446 C CA . TYR A 1 174 ? 2.985 -18.132 54.147 1.00 50.25 174 TYR A CA 1
ATOM 1447 C C . TYR A 1 174 ? 2.140 -17.463 55.232 1.00 50.25 174 TYR A C 1
ATOM 1449 O O . TYR A 1 174 ? 2.547 -16.479 55.840 1.00 50.25 174 TYR A O 1
ATOM 1457 N N . ASN A 1 175 ? 0.902 -17.928 55.386 1.00 49.78 175 ASN A N 1
ATOM 1458 C CA . ASN A 1 175 ? 0.111 -17.617 56.562 1.00 49.78 175 ASN A CA 1
ATOM 1459 C C . ASN A 1 175 ? 0.814 -18.291 57.742 1.00 49.78 175 ASN A C 1
ATOM 1461 O O . ASN A 1 175 ? 0.596 -19.476 57.989 1.00 49.78 175 ASN A O 1
ATOM 1465 N N . ASP A 1 176 ? 1.628 -17.534 58.472 1.00 59.84 176 ASP A N 1
ATOM 1466 C CA . ASP A 1 176 ? 2.162 -17.901 59.788 1.00 59.84 176 ASP A CA 1
ATOM 1467 C C . ASP A 1 176 ? 1.066 -17.825 60.868 1.00 59.84 176 ASP A C 1
ATOM 1469 O O . ASP A 1 176 ? 1.231 -17.223 61.923 1.00 59.84 176 ASP A O 1
ATOM 1473 N N . ASN A 1 177 ? -0.079 -18.461 60.613 1.00 63.84 177 ASN A N 1
ATOM 1474 C CA . ASN A 1 177 ? -1.158 -18.616 61.585 1.00 63.84 177 ASN A CA 1
ATOM 1475 C C . ASN A 1 177 ? -1.245 -20.083 62.013 1.00 63.84 177 ASN A C 1
ATOM 1477 O O . ASN A 1 177 ? -2.286 -20.722 61.865 1.00 63.84 177 ASN A O 1
ATOM 1481 N N . VAL A 1 178 ? -0.134 -20.627 62.515 1.00 62.69 178 VAL A N 1
ATOM 1482 C CA . VAL A 1 178 ? -0.165 -21.874 63.289 1.00 62.69 178 VAL A CA 1
ATOM 1483 C C . VAL A 1 178 ? -0.636 -21.501 64.697 1.00 62.69 178 VAL A C 1
ATOM 1485 O O . VAL A 1 178 ? 0.052 -20.721 65.356 1.00 62.69 178 VAL A O 1
ATOM 1488 N N . PRO A 1 179 ? -1.802 -21.988 65.159 1.00 65.81 179 PRO A N 1
ATOM 1489 C CA . PRO A 1 179 ? -2.291 -21.683 66.497 1.00 65.81 179 PRO A CA 1
ATOM 1490 C C . PRO A 1 179 ? -1.324 -22.188 67.569 1.00 65.81 179 PRO A C 1
ATOM 1492 O O . PRO A 1 179 ? -0.741 -23.270 67.435 1.00 65.81 179 PRO A O 1
ATOM 1495 N N . ASP A 1 180 ? -1.167 -21.396 68.627 1.00 60.59 180 ASP A N 1
ATOM 1496 C CA . ASP A 1 180 ? -0.298 -21.736 69.749 1.00 60.59 180 ASP A CA 1
ATOM 1497 C C . ASP A 1 180 ? -0.781 -23.040 70.413 1.00 60.59 180 ASP A C 1
ATOM 1499 O O . ASP A 1 180 ? -1.971 -23.195 70.697 1.00 60.59 180 ASP A O 1
ATOM 1503 N N . GLY A 1 181 ? 0.128 -24.010 70.565 1.00 64.31 181 GLY A N 1
ATOM 1504 C CA . GLY A 1 181 ? -0.170 -25.388 70.992 1.00 64.31 181 GLY A CA 1
ATOM 1505 C C . GLY A 1 181 ? 0.128 -26.502 69.971 1.00 64.31 181 GLY A C 1
ATOM 1506 O O . GLY A 1 181 ? 0.064 -27.673 70.330 1.00 64.31 181 GLY A O 1
ATOM 1507 N N . PHE A 1 182 ? 0.499 -26.177 68.725 1.00 58.88 182 PHE A N 1
ATOM 1508 C CA . PHE A 1 182 ? 0.944 -27.163 67.714 1.00 58.88 182 PHE A CA 1
ATOM 1509 C C . PHE A 1 182 ? 2.470 -27.238 67.5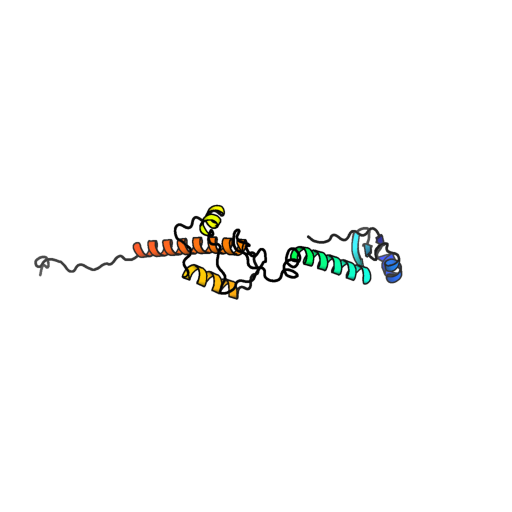20 1.00 58.88 182 PHE A C 1
ATOM 1511 O O . PHE A 1 182 ? 2.951 -27.894 66.595 1.00 58.88 182 PHE A O 1
ATOM 1518 N N . ARG A 1 183 ? 3.246 -26.586 68.392 1.00 65.44 183 ARG A N 1
ATOM 1519 C CA . ARG A 1 183 ? 4.702 -26.761 68.479 1.00 65.44 183 ARG A CA 1
ATOM 1520 C C . ARG A 1 183 ? 5.002 -27.655 69.681 1.00 65.44 183 ARG A C 1
ATOM 1522 O O . ARG A 1 183 ? 4.914 -27.196 70.813 1.00 65.44 183 ARG A O 1
ATOM 1529 N N . SER A 1 184 ? 5.277 -28.933 69.431 1.00 52.25 184 SER A N 1
ATOM 1530 C CA . SER A 1 184 ? 5.870 -29.828 70.429 1.00 52.25 184 SER A CA 1
ATOM 1531 C C . SER A 1 184 ? 7.297 -29.369 70.748 1.00 52.25 184 SER A C 1
ATOM 1533 O O . SER A 1 184 ? 7.991 -28.929 69.829 1.00 52.25 184 SER A O 1
ATOM 1535 N N . GLU A 1 185 ? 7.689 -29.459 72.024 1.00 48.28 185 GLU A N 1
ATOM 1536 C CA . GLU A 1 185 ? 9.075 -29.286 72.504 1.00 48.28 185 GLU A CA 1
ATOM 1537 C C . GLU A 1 185 ? 10.105 -30.086 71.691 1.00 48.28 185 GLU A C 1
ATOM 1539 O O . GLU A 1 185 ? 9.766 -31.198 71.215 1.00 48.28 185 GLU A O 1
#

Sequence (185 aa):
MSLKILTSTIIGIKKFIKNPIIELHQSDKGTLAVLDKNIPVMYVLTQERLSYLLEIEKKMFLEKNYFLDKSQSKKSFRKNLNDYQILPKEKFAMYKKWQPDIDFQKKAAVWGVILEQPVSTSELASFIDYWIVEECILHHVQWQQKLARNIKLNRLIDNKITKKKHTGSNNHHYNDNVPDGFRSE

Organism: NCBI:txid1410383

Solvent-accessible surface area (backbone atoms only — not comparable to full-atom values): 11677 Å² total; per-residue (Å²): 133,83,86,81,85,84,67,93,38,75,44,48,44,79,61,40,73,75,42,52,68,61,58,43,71,69,25,95,68,29,34,37,38,31,19,53,96,90,39,83,74,49,78,47,68,36,72,71,43,49,52,52,51,51,50,49,50,50,49,51,54,40,50,76,50,41,85,65,52,73,86,76,68,89,78,78,92,73,94,77,85,86,88,76,89,79,66,64,87,53,66,44,54,53,53,95,85,70,74,75,61,94,62,40,63,62,55,26,40,76,73,75,38,82,62,94,62,80,86,50,72,66,62,51,48,57,52,40,58,56,38,43,75,66,60,51,71,41,38,54,69,57,49,47,55,50,48,43,54,50,52,55,50,51,54,54,49,51,56,51,52,52,55,51,50,72,75,66,63,81,76,77,69,78,78,86,75,74,64,92,84,77,74,78,132

Nearest PDB structures (foldseek):
  6aep-assembly1_B  TM=1.005E+00  e=1.705E-08  Salmonella enterica subsp. enterica serovar Typhimurium str. LT2
  4ou6-assembly1_A  TM=1.004E+00  e=1.494E-08  Escherichia coli K-12
  4ou7-assembly1_D  TM=9.770E-01  e=1.945E-08  Escherichia coli K-12
  6aeq-assembly1_A  TM=9.823E-01  e=1.154E-07  Salmonella enterica subsp. enterica serovar Typhimurium str. LT2
  6aeq-assembly1_B  TM=9.590E-01  e=2.231E-07  Salmonella enterica subsp. enterica serovar Typhimurium str. LT2

Foldseek 3Di:
DDDDDDAPAEDEPVVCVVPVPVSQVPGPQSKYFYDHPNHTDDIGGDPVNVVVVVVVVVVVVVVVCVVVPPVPPDDDDDDDDDDDDPFNQFWAQQDQPDDADPCLQVLLVVVVQHDPDDDDPVLVNVLRVVRNVVRDTGGNSVSSNVSSVSVSVVVVVVVVVVVVVVVPDPPPPVPPPPDPPPDDD

pLDDT: mean 75.91, std 18.49, range [30.03, 95.0]